Protein AF-A0A5D3ATE8-F1 (afdb_monomer)

pLDDT: mean 73.22, std 18.17, range [30.42, 93.62]

Foldseek 3Di:
DDDQPFAWEKFWEFADPPVPPDPPPPPDDDDDDDDDDPDDDDDPDDDDDADDAGHTQAIWTDGPVRVLLCALHAAHHDHPPDQDPPDPPTHGDHALQRVCVPVVHHYHYDQLSYFDLQFAAEQGGPPPQACQRQEDDPRDFDKQKRKHKDDDDLQQHRPHDNHNPSPCCVVVRCVVHPDVDRDMDIDMFIDDRCCGSHHPNPDLQVLQCPDVCHPCRQCVPPPDDNRSSRSSSSSSSNCVSSVHYHDRRGGSVVSNVVNVVVVVVVD

Secondary structure (DSSP, 8-state):
---TT-PEEEEEEEE--TT--------------S--------SSS--------PPEEEEEEE-HHHHHHTTTSPPPEE-TTS-----TT-PPBSSHHHHHHHH-S-EEE-TTSS---SSEEEEPPTT-S-HHHH-STTS-----EEEEEPPPBTTB--S---SS-HHHHHHHHHHS-SSSS----EEEEE--GGGSTTSTT--HHHHHHTSTTHHHHHHTT--S-THHHHHHHHHHHHHHHHT-EEEEEEEHHHHHHHHHHHHHTT-

Organism: NCBI:txid2591691

Solvent-accessible surface area (backbone atoms only — not comparable to full-atom values): 16294 Å² total; per-residue (Å²): 143,78,77,95,80,65,58,41,33,36,39,48,28,27,41,52,74,84,78,67,74,73,79,81,75,77,82,74,90,77,91,80,86,84,80,96,74,86,75,81,84,87,77,92,72,86,91,74,97,62,78,91,76,55,57,58,67,26,33,39,60,36,52,73,69,57,50,53,69,46,35,20,35,58,48,58,62,43,53,91,88,57,74,74,65,86,52,99,83,44,64,71,24,78,44,56,50,56,43,52,69,71,65,77,48,58,72,46,73,49,70,39,35,42,47,53,74,65,68,47,40,56,28,57,54,64,81,49,50,31,54,80,47,49,44,54,96,88,64,63,89,53,80,55,73,30,76,33,66,57,78,60,46,99,55,35,67,60,84,56,50,50,57,69,42,45,67,59,49,63,52,46,60,59,70,76,35,85,38,99,69,65,86,76,56,77,47,77,39,70,55,58,65,68,73,15,62,40,22,94,75,46,50,41,69,59,58,32,47,74,39,96,60,28,51,60,63,72,42,69,84,48,84,81,52,84,33,46,52,42,33,50,24,53,51,50,53,49,15,60,58,56,73,38,50,71,40,90,78,41,34,40,65,54,49,42,54,50,51,52,52,56,59,63,75,71,113

Mean predicted aligned error: 12.2 Å

Sequence (267 aa):
MRYRHNPTFLLPVFANDIEMTEPKAKYGRHTGTGSANITSTSSTSSPSSSLPQPALLGYQPLTLLSIISLTGLPPAQYQHDTPPPKGKGLGLYKTLKEARRKEGRPVVFFPEGTTGNGRAVLKFGKGVLGEGDVGGDDEGIVWVKFFRHSPPTPFSPSATCPLPTPLKHALLSTLFTPSLFPHRSLHIRTLHPAASPSSPSFLPGEILAAQPGGLEGQLGMDKEGGGGVWREAVGVVLAETGRVRRVRGMGWVEKKAFLEYWAGNRK

Radius of gyration: 20.77 Å; Cα contacts (8 Å, |Δi|>4): 392; chains: 1; bounding box: 66×52×51 Å

Structure (mmCIF, N/CA/C/O backbone):
data_AF-A0A5D3ATE8-F1
#
_entry.id   AF-A0A5D3ATE8-F1
#
loop_
_atom_site.group_PDB
_atom_site.id
_atom_site.type_symbol
_atom_site.label_atom_id
_atom_site.label_alt_id
_atom_site.label_comp_id
_atom_site.label_asym_id
_atom_site.label_entity_id
_atom_site.label_seq_id
_atom_site.pdbx_PDB_ins_code
_atom_site.Cartn_x
_atom_site.Cartn_y
_atom_site.Cartn_z
_atom_site.occupancy
_atom_site.B_iso_or_equiv
_atom_site.auth_seq_id
_atom_site.auth_comp_id
_atom_site.auth_asym_id
_atom_site.auth_atom_id
_atom_site.pdbx_PDB_model_num
ATOM 1 N N . MET A 1 1 ? -29.003 -13.956 2.137 1.00 36.34 1 MET A N 1
ATOM 2 C CA . MET A 1 1 ? -27.554 -14.084 2.422 1.00 36.34 1 MET A CA 1
ATOM 3 C C . MET A 1 1 ? -26.778 -13.697 1.166 1.00 36.34 1 MET A C 1
ATOM 5 O O . MET A 1 1 ? -26.788 -14.454 0.209 1.00 36.34 1 MET A O 1
ATOM 9 N N . ARG A 1 2 ? -26.230 -12.477 1.094 1.00 40.91 2 ARG A N 1
ATOM 10 C CA . ARG A 1 2 ? -25.754 -11.846 -0.155 1.00 40.91 2 ARG A CA 1
ATOM 11 C C . ARG A 1 2 ? -24.265 -11.489 0.002 1.00 40.91 2 ARG A C 1
ATOM 13 O O . ARG A 1 2 ? -23.919 -10.811 0.959 1.00 40.91 2 ARG A O 1
ATOM 20 N N . TYR A 1 3 ? -23.415 -12.029 -0.877 1.00 45.81 3 TYR A N 1
ATOM 21 C CA . TYR A 1 3 ? -21.968 -11.788 -1.067 1.00 45.81 3 TYR A CA 1
ATOM 22 C C . TYR A 1 3 ? -21.158 -11.266 0.140 1.00 45.81 3 TYR A C 1
ATOM 24 O O . TYR A 1 3 ? -20.747 -10.110 0.176 1.00 45.81 3 TYR A O 1
ATOM 32 N N . ARG A 1 4 ? -20.818 -12.158 1.080 1.00 54.66 4 ARG A N 1
ATOM 33 C CA . ARG A 1 4 ? -19.920 -11.885 2.227 1.00 54.66 4 ARG A CA 1
ATOM 34 C C . ARG A 1 4 ? -18.465 -11.519 1.849 1.00 54.66 4 ARG A C 1
ATOM 36 O O . ARG A 1 4 ? -17.688 -11.188 2.734 1.00 54.66 4 ARG A O 1
ATOM 43 N N . HIS A 1 5 ? -18.094 -11.572 0.565 1.00 67.75 5 HIS A N 1
ATOM 44 C CA . HIS A 1 5 ? -16.698 -11.516 0.099 1.00 67.75 5 HIS A CA 1
ATOM 45 C C . HIS A 1 5 ? -16.435 -10.475 -1.003 1.00 67.75 5 HIS A C 1
ATOM 47 O O . HIS A 1 5 ? -15.530 -10.667 -1.808 1.00 67.75 5 HIS A O 1
ATOM 53 N N . ASN A 1 6 ? -17.218 -9.396 -1.084 1.00 82.50 6 ASN A N 1
ATOM 54 C CA . ASN A 1 6 ? -16.934 -8.297 -2.014 1.00 82.50 6 ASN A CA 1
ATOM 55 C C . ASN A 1 6 ? -16.229 -7.148 -1.269 1.00 82.50 6 ASN A C 1
ATOM 57 O O . ASN A 1 6 ? -16.929 -6.336 -0.659 1.00 82.50 6 ASN A O 1
ATOM 61 N N . PRO A 1 7 ? -14.882 -7.096 -1.247 1.00 89.38 7 PRO A N 1
ATOM 62 C CA . PRO A 1 7 ? -14.170 -6.026 -0.569 1.00 89.38 7 PRO A CA 1
ATOM 63 C C . PRO A 1 7 ? -14.252 -4.710 -1.348 1.00 89.38 7 PRO A C 1
ATOM 65 O O . PRO A 1 7 ? -14.276 -4.701 -2.580 1.00 89.38 7 PRO A O 1
ATOM 68 N N . THR A 1 8 ? -14.210 -3.598 -0.621 1.00 90.50 8 THR A N 1
ATOM 69 C CA . THR A 1 8 ? -13.906 -2.284 -1.204 1.00 90.50 8 THR A CA 1
ATOM 70 C C . THR A 1 8 ? -12.413 -2.041 -1.112 1.00 90.50 8 THR A C 1
ATOM 72 O O . THR A 1 8 ? -11.825 -2.182 -0.040 1.00 90.50 8 THR A O 1
ATOM 75 N N . PHE A 1 9 ? -11.797 -1.649 -2.222 1.00 91.88 9 PHE A N 1
ATOM 76 C CA . PHE A 1 9 ? -10.389 -1.281 -2.240 1.00 91.88 9 PHE A CA 1
ATOM 77 C C . PHE A 1 9 ? -10.245 0.218 -2.005 1.00 91.88 9 PHE A C 1
ATOM 79 O O . PHE A 1 9 ? -10.984 1.001 -2.591 1.00 91.88 9 PHE A O 1
ATOM 86 N N . LEU A 1 10 ? -9.295 0.621 -1.170 1.00 91.69 10 LEU A N 1
ATOM 87 C CA . LEU A 1 10 ? -8.969 2.018 -0.920 1.00 91.69 10 LEU A CA 1
ATOM 88 C C . LEU A 1 10 ? -7.575 2.327 -1.445 1.00 91.69 10 LEU A C 1
ATOM 90 O O . LEU A 1 10 ? -6.615 1.61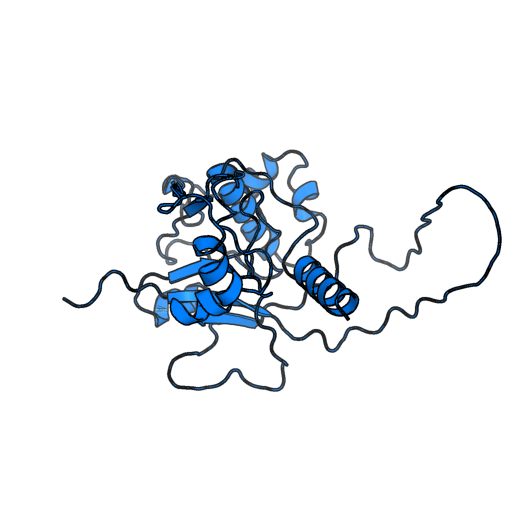8 -1.127 1.00 91.69 10 LEU A O 1
ATOM 94 N N . LEU A 1 11 ? -7.470 3.424 -2.189 1.00 90.88 11 LEU A N 1
ATOM 95 C CA . LEU A 1 11 ? -6.194 4.037 -2.538 1.00 90.88 11 LEU A CA 1
ATOM 96 C C . LEU A 1 11 ? -6.097 5.443 -1.934 1.00 90.88 11 LEU A C 1
ATOM 98 O O . LEU A 1 11 ? -7.108 6.152 -1.888 1.00 90.88 11 LEU A O 1
ATOM 102 N N . PRO A 1 12 ? -4.906 5.844 -1.458 1.00 91.12 12 PRO A N 1
ATOM 103 C CA . PRO A 1 12 ? -4.672 7.205 -1.008 1.00 91.12 12 PRO A CA 1
ATOM 104 C C . PRO A 1 12 ? -4.707 8.164 -2.199 1.00 91.12 12 PRO A C 1
ATOM 106 O O . PRO A 1 12 ? -4.285 7.826 -3.307 1.00 91.12 12 PRO A O 1
ATOM 109 N N . VAL A 1 13 ? -5.208 9.364 -1.944 1.00 88.62 13 VAL A N 1
ATOM 110 C CA . VAL A 1 13 ? -5.364 10.429 -2.927 1.00 88.62 13 VAL A CA 1
ATOM 111 C C . VAL A 1 13 ? -4.661 11.673 -2.419 1.00 88.62 13 VAL A C 1
ATOM 113 O O . VAL A 1 13 ? -4.901 12.100 -1.289 1.00 88.62 13 VAL A O 1
ATOM 116 N N . PHE A 1 14 ? -3.824 12.268 -3.259 1.00 87.88 14 PHE A N 1
ATOM 117 C CA . PHE A 1 14 ? -2.989 13.406 -2.883 1.00 87.88 14 PHE A CA 1
ATOM 118 C C . PHE A 1 14 ? -3.411 14.686 -3.610 1.00 87.88 14 PHE A C 1
ATOM 120 O O . PHE A 1 14 ? -4.124 14.645 -4.614 1.00 87.88 14 PHE A O 1
ATOM 127 N N . ALA A 1 15 ? -2.983 15.833 -3.094 1.00 84.50 15 ALA A N 1
ATOM 128 C CA . ALA A 1 15 ? -3.120 17.103 -3.793 1.00 84.50 15 ALA A CA 1
ATOM 129 C C . ALA A 1 15 ? -2.236 17.141 -5.058 1.00 84.50 15 ALA A C 1
ATOM 131 O O . ALA A 1 15 ? -1.218 16.450 -5.146 1.00 84.50 15 ALA A O 1
ATOM 132 N N . ASN A 1 16 ? -2.640 17.935 -6.051 1.00 78.88 16 ASN A N 1
ATOM 133 C CA . ASN A 1 16 ? -1.803 18.265 -7.203 1.00 78.88 16 ASN A CA 1
ATOM 134 C C . ASN A 1 16 ? -0.745 19.310 -6.815 1.00 78.88 16 ASN A C 1
ATOM 136 O O . ASN A 1 16 ? -1.086 20.376 -6.308 1.00 78.88 16 ASN A O 1
ATOM 140 N N . ASP A 1 17 ? 0.521 19.025 -7.124 1.00 64.56 17 ASP A N 1
ATOM 141 C CA . ASP A 1 17 ? 1.671 19.915 -6.913 1.00 64.56 17 ASP A CA 1
ATOM 142 C C . ASP A 1 17 ? 1.727 21.040 -7.968 1.00 64.56 17 ASP A C 1
ATOM 144 O O . ASP A 1 17 ? 2.668 21.120 -8.755 1.00 64.56 17 ASP A O 1
ATOM 148 N N . ILE A 1 18 ? 0.718 21.917 -8.033 1.00 54.34 18 ILE A N 1
ATOM 149 C CA . ILE A 1 18 ? 0.802 23.118 -8.895 1.00 54.34 18 ILE A CA 1
ATOM 150 C C . ILE A 1 18 ? 1.748 24.177 -8.288 1.00 54.34 18 ILE A C 1
ATOM 152 O O . ILE A 1 18 ? 2.184 25.087 -8.983 1.00 54.34 18 ILE A O 1
ATOM 156 N N . GLU A 1 19 ? 2.193 24.007 -7.042 1.00 45.75 19 GLU A N 1
ATOM 157 C CA . GLU A 1 19 ? 3.206 24.867 -6.412 1.00 45.75 19 GLU A CA 1
ATOM 158 C C . GLU A 1 19 ? 4.619 24.259 -6.424 1.00 45.75 19 GLU A C 1
ATOM 160 O O . GLU A 1 19 ? 5.398 24.414 -5.482 1.00 45.75 19 GLU A O 1
ATOM 165 N N . MET A 1 20 ? 5.013 23.599 -7.517 1.00 46.12 20 MET A N 1
ATOM 166 C CA . MET A 1 20 ? 6.440 23.476 -7.821 1.00 46.12 20 MET A CA 1
ATOM 167 C C . MET A 1 20 ? 6.955 24.845 -8.278 1.00 46.12 20 MET A C 1
ATOM 169 O O . MET A 1 20 ? 7.039 25.130 -9.469 1.00 46.12 20 MET A O 1
ATOM 173 N N . THR A 1 21 ? 7.306 25.710 -7.324 1.00 36.94 21 THR A N 1
ATOM 174 C CA . THR A 1 21 ? 8.201 26.834 -7.622 1.00 36.94 21 THR A CA 1
ATOM 175 C C . THR A 1 21 ? 9.469 26.221 -8.203 1.00 36.94 21 THR A C 1
ATOM 177 O O . THR A 1 21 ? 10.173 25.492 -7.503 1.00 36.94 21 THR A O 1
ATOM 180 N N . GLU A 1 22 ? 9.717 26.438 -9.494 1.00 36.38 22 GLU A N 1
ATOM 181 C CA . GLU A 1 22 ? 10.905 25.931 -10.171 1.00 36.38 22 GLU A CA 1
ATOM 182 C C . GLU A 1 22 ? 12.147 26.226 -9.315 1.00 36.38 22 GLU A C 1
ATOM 184 O O . GLU A 1 22 ? 12.402 27.398 -8.999 1.00 36.38 22 GLU A O 1
ATOM 189 N N . PRO A 1 23 ? 12.972 25.230 -8.945 1.00 39.91 23 PRO A N 1
ATOM 190 C CA . PRO A 1 23 ? 14.314 25.554 -8.518 1.00 39.91 23 PRO A CA 1
ATOM 191 C C . PRO A 1 23 ? 15.002 26.127 -9.754 1.00 39.91 23 PRO A C 1
ATOM 193 O O . PRO A 1 23 ? 15.343 25.404 -10.689 1.00 39.91 23 PRO A O 1
ATOM 196 N N . LYS A 1 24 ? 15.164 27.452 -9.772 1.00 39.56 24 LYS A N 1
ATOM 197 C CA . LYS A 1 24 ? 15.940 28.193 -10.766 1.00 39.56 24 LYS A CA 1
ATOM 198 C C . LYS A 1 24 ? 17.383 27.691 -10.686 1.00 39.56 24 LYS A C 1
ATOM 200 O O . LYS A 1 24 ? 18.220 28.263 -9.988 1.00 39.56 24 LYS A O 1
ATOM 205 N N . ALA A 1 25 ? 17.673 26.580 -11.355 1.00 40.88 25 ALA A N 1
ATOM 206 C CA . ALA A 1 25 ? 19.013 26.045 -11.471 1.00 40.88 25 ALA A CA 1
ATOM 207 C C . ALA A 1 25 ? 19.818 27.052 -12.297 1.00 40.88 25 ALA A C 1
ATOM 209 O O . ALA A 1 25 ? 19.753 27.083 -13.525 1.00 40.88 25 ALA A O 1
ATOM 210 N N . LYS A 1 26 ? 20.554 27.936 -11.615 1.00 41.72 26 LYS A N 1
ATOM 211 C CA . LYS A 1 26 ? 21.606 28.728 -12.249 1.00 41.72 26 LYS A CA 1
ATOM 212 C C . LYS A 1 26 ? 22.694 27.750 -12.682 1.00 41.72 26 LYS A C 1
ATOM 214 O O . LYS A 1 26 ? 23.604 27.447 -11.917 1.00 41.72 26 LYS A O 1
ATOM 219 N N . TYR A 1 27 ? 22.600 27.260 -13.913 1.00 38.03 27 TYR A N 1
ATOM 220 C CA . TYR A 1 27 ? 23.715 26.608 -14.583 1.00 38.03 27 TYR A CA 1
ATOM 221 C C . TYR A 1 27 ? 24.784 27.670 -14.867 1.00 38.03 27 TYR A C 1
ATOM 223 O O . TYR A 1 27 ? 24.778 28.342 -15.896 1.00 38.03 27 TYR A O 1
ATOM 231 N N . GLY A 1 28 ? 25.676 27.868 -13.898 1.00 35.72 28 GLY A N 1
ATOM 232 C CA . GLY A 1 28 ? 26.913 28.609 -14.084 1.00 35.72 28 GLY A CA 1
ATOM 233 C C . GLY A 1 28 ? 27.866 27.786 -14.944 1.00 35.72 28 GLY A C 1
ATOM 234 O O . GLY A 1 28 ? 28.243 26.672 -14.591 1.00 35.72 28 GLY A O 1
ATOM 235 N N . ARG A 1 29 ? 28.237 28.337 -16.096 1.00 45.44 29 ARG A N 1
ATOM 236 C CA . ARG A 1 29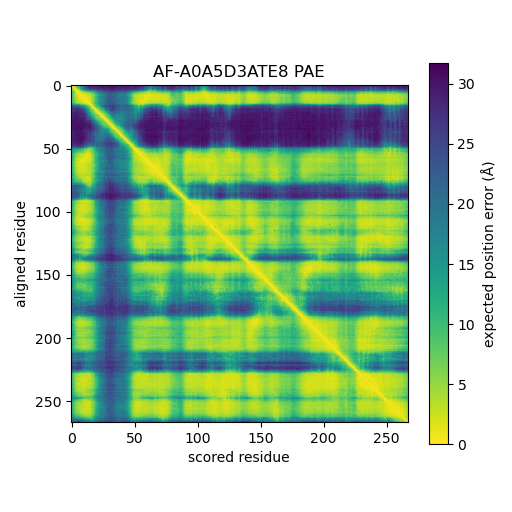 ? 29.243 27.796 -17.008 1.00 45.44 29 ARG A CA 1
ATOM 237 C C . ARG A 1 29 ? 30.619 28.039 -16.378 1.00 45.44 29 ARG A C 1
ATOM 239 O O . ARG A 1 29 ? 31.046 29.187 -16.322 1.00 45.44 29 ARG A O 1
ATOM 246 N N . HIS A 1 30 ? 31.324 27.003 -15.926 1.00 36.84 30 HIS A N 1
ATOM 247 C CA . HIS A 1 30 ? 32.776 27.109 -15.784 1.00 36.84 30 HIS A CA 1
ATOM 248 C C . HIS A 1 30 ? 33.480 25.773 -16.011 1.00 36.84 30 HIS A C 1
ATOM 250 O O . HIS A 1 30 ? 33.148 24.741 -15.437 1.00 36.84 30 HIS A O 1
ATOM 256 N N . THR A 1 31 ? 34.454 25.841 -16.906 1.00 49.53 31 THR A N 1
ATOM 257 C CA . THR A 1 31 ? 35.415 24.819 -17.304 1.00 49.53 31 THR A CA 1
ATOM 258 C C . THR A 1 31 ? 36.370 24.489 -16.155 1.00 49.53 31 THR A C 1
ATOM 260 O O . THR A 1 31 ? 36.891 25.410 -15.525 1.00 49.53 31 THR A O 1
ATOM 263 N N . GLY A 1 32 ? 36.646 23.205 -15.915 1.00 38.34 32 GLY A N 1
ATOM 264 C CA . GLY A 1 32 ? 37.690 22.764 -14.985 1.00 38.34 32 GLY A CA 1
ATOM 265 C C . GLY A 1 32 ? 37.595 21.273 -14.663 1.00 38.34 32 GLY A C 1
ATOM 266 O O . GLY A 1 32 ? 36.574 20.793 -14.191 1.00 38.34 32 GLY A O 1
ATOM 267 N N . THR A 1 33 ? 38.649 20.536 -14.979 1.00 46.78 33 THR A N 1
ATOM 268 C CA . THR A 1 33 ? 38.796 19.079 -14.881 1.00 46.78 33 THR A CA 1
ATOM 269 C C . THR A 1 33 ? 38.794 18.536 -13.448 1.00 46.78 33 THR A C 1
ATOM 271 O O . THR A 1 33 ? 39.486 19.077 -12.594 1.00 46.78 33 THR A O 1
ATOM 274 N N . GLY A 1 34 ? 38.168 17.367 -13.259 1.00 43.03 34 GLY A N 1
ATOM 275 C CA . GLY A 1 34 ? 38.593 16.361 -12.278 1.00 43.03 34 GLY A CA 1
ATOM 276 C C . GLY A 1 34 ? 37.972 16.446 -10.879 1.00 43.03 34 GLY A C 1
ATOM 277 O O . GLY A 1 34 ? 38.256 17.358 -10.113 1.00 43.03 34 GLY A O 1
ATOM 278 N N . SER A 1 35 ? 37.271 15.366 -10.508 1.00 41.31 35 SER A N 1
ATOM 279 C CA . SER A 1 35 ? 36.733 15.018 -9.173 1.00 41.31 35 SER A CA 1
ATOM 280 C C . SER A 1 35 ? 35.362 15.616 -8.844 1.00 41.31 35 SER A C 1
ATOM 282 O O . SER A 1 35 ? 35.208 16.810 -8.613 1.00 41.31 35 SER A O 1
ATOM 284 N N . ALA A 1 36 ? 34.350 14.745 -8.805 1.00 40.91 36 ALA A N 1
ATOM 285 C CA . ALA A 1 36 ? 32.974 15.066 -8.450 1.00 40.91 36 ALA A CA 1
ATOM 286 C C . ALA A 1 36 ? 32.884 15.627 -7.020 1.00 40.91 36 ALA A C 1
ATOM 288 O O . ALA A 1 36 ? 32.839 14.880 -6.046 1.00 40.91 36 ALA A O 1
ATOM 289 N N . ASN A 1 37 ? 32.846 16.953 -6.911 1.00 30.61 37 ASN A N 1
ATOM 290 C CA . ASN A 1 37 ? 32.574 17.671 -5.677 1.00 30.61 37 ASN A CA 1
ATOM 291 C C . ASN A 1 37 ? 31.099 18.105 -5.689 1.00 30.61 37 ASN A C 1
ATOM 293 O O . ASN A 1 37 ? 30.743 19.131 -6.265 1.00 30.61 37 ASN A O 1
ATOM 297 N N . ILE A 1 38 ? 30.218 17.288 -5.104 1.00 41.09 38 ILE A N 1
ATOM 298 C CA . ILE A 1 38 ? 28.826 17.674 -4.838 1.00 41.09 38 ILE A CA 1
ATOM 299 C C . ILE A 1 38 ? 28.840 18.468 -3.528 1.00 41.09 38 ILE A C 1
ATOM 301 O O . ILE A 1 38 ? 28.542 17.935 -2.462 1.00 41.09 38 ILE A O 1
ATOM 305 N N . THR A 1 39 ? 29.254 19.735 -3.581 1.00 34.34 39 THR A N 1
ATOM 306 C CA . THR A 1 39 ? 29.145 20.628 -2.423 1.00 34.34 39 THR A CA 1
ATOM 307 C C . THR A 1 39 ? 27.756 21.261 -2.403 1.00 34.34 39 THR A C 1
ATOM 309 O O . THR A 1 39 ? 27.431 22.151 -3.185 1.00 34.34 39 THR A O 1
ATOM 312 N N . SER A 1 40 ? 26.929 20.725 -1.507 1.00 40.28 40 SER A N 1
ATOM 313 C CA . SER A 1 40 ? 25.970 21.428 -0.648 1.00 40.28 40 SER A CA 1
ATOM 314 C C . SER A 1 40 ? 25.837 22.943 -0.858 1.00 40.28 40 SER A C 1
ATOM 316 O O . SER A 1 40 ? 26.713 23.710 -0.458 1.00 40.28 40 SER A O 1
ATOM 318 N N . THR A 1 41 ? 24.677 23.377 -1.353 1.00 30.59 41 THR A N 1
ATOM 319 C CA . THR A 1 41 ? 24.161 24.728 -1.100 1.00 30.59 41 THR A CA 1
ATOM 320 C C . THR A 1 41 ? 23.093 24.646 -0.018 1.00 30.59 41 THR A C 1
ATOM 322 O O . THR A 1 41 ? 21.979 24.168 -0.208 1.00 30.59 41 THR A O 1
ATOM 325 N N . SER A 1 42 ? 23.509 25.066 1.169 1.00 32.72 42 SER A N 1
ATOM 326 C CA . SER A 1 42 ? 22.705 25.272 2.358 1.00 32.72 42 SER A CA 1
ATOM 327 C C . SER A 1 42 ? 21.879 26.553 2.231 1.00 32.72 42 SER A C 1
ATOM 329 O O . SER A 1 42 ? 22.410 27.655 2.361 1.00 32.72 42 SER A O 1
ATOM 331 N N . SER A 1 43 ? 20.571 26.393 2.074 1.00 30.42 43 SER A N 1
ATOM 332 C CA . SER A 1 43 ? 19.577 27.301 2.648 1.00 30.42 43 SER A CA 1
ATOM 333 C C . SER A 1 43 ? 18.559 26.450 3.410 1.00 30.42 43 SER A C 1
ATOM 335 O O . SER A 1 43 ? 17.646 25.881 2.826 1.00 30.42 43 SER A O 1
ATOM 337 N N . THR A 1 44 ? 18.804 26.300 4.711 1.00 33.38 44 THR A N 1
ATOM 338 C CA . THR A 1 44 ? 17.813 25.968 5.748 1.00 33.38 44 THR A CA 1
ATOM 339 C C . THR A 1 44 ? 16.888 24.761 5.505 1.00 33.38 44 THR A C 1
ATOM 341 O O . THR A 1 44 ? 15.685 24.861 5.689 1.00 33.38 44 THR A O 1
ATOM 344 N N . SER A 1 45 ? 17.442 23.595 5.166 1.00 33.75 45 SER A N 1
ATOM 345 C CA . SER A 1 45 ? 16.852 22.275 5.467 1.00 33.75 45 SER A CA 1
ATOM 346 C C . SER A 1 45 ? 17.869 21.185 5.121 1.00 33.75 45 SER A C 1
ATOM 348 O O . SER A 1 45 ? 18.275 21.045 3.968 1.00 33.75 45 SER A O 1
ATOM 350 N N . SER A 1 46 ? 18.333 20.463 6.134 1.00 32.12 46 SER A N 1
ATOM 351 C CA . SER A 1 46 ? 19.381 19.436 6.083 1.00 32.12 46 SER A CA 1
ATOM 352 C C . SER A 1 46 ? 18.993 18.202 5.223 1.00 32.12 46 SER A C 1
ATOM 354 O O . SER A 1 46 ? 17.836 18.055 4.835 1.00 32.12 46 SER A O 1
ATOM 356 N N . PRO A 1 47 ? 19.945 17.303 4.897 1.00 40.31 47 PRO A N 1
ATOM 357 C CA . PRO A 1 47 ? 20.068 16.669 3.585 1.00 40.31 47 PRO A CA 1
ATOM 358 C C . PRO A 1 47 ? 19.432 15.274 3.484 1.00 40.31 47 PRO A C 1
ATOM 360 O O . PRO A 1 47 ? 19.777 14.376 4.244 1.00 40.31 47 PRO A O 1
ATOM 363 N N . SER A 1 48 ? 18.589 15.043 2.474 1.00 37.00 48 SER A N 1
ATOM 364 C CA . SER A 1 48 ? 18.587 13.811 1.664 1.00 37.00 48 SER A CA 1
ATOM 365 C C . SER A 1 48 ? 17.616 13.960 0.482 1.00 37.00 48 SER A C 1
ATOM 367 O O . SER A 1 48 ? 16.580 14.610 0.575 1.00 37.00 48 SER A O 1
ATOM 369 N N . SER A 1 49 ? 18.000 13.396 -0.655 1.00 43.91 49 SER A N 1
ATOM 370 C CA . SER A 1 49 ? 17.456 13.551 -2.006 1.00 43.91 49 SER A CA 1
ATOM 371 C C . SER A 1 49 ? 16.061 12.933 -2.238 1.00 43.91 49 SER A C 1
ATOM 373 O O . SER A 1 49 ? 15.915 12.084 -3.117 1.00 43.91 49 SER A O 1
ATOM 375 N N . SER A 1 50 ? 15.041 13.302 -1.461 1.00 57.59 50 SER A N 1
ATOM 376 C CA . SER A 1 50 ? 13.648 12.901 -1.729 1.00 57.59 50 SER A CA 1
ATOM 377 C C . SER A 1 50 ? 12.849 14.066 -2.300 1.00 57.59 50 SER A C 1
ATOM 379 O O . SER A 1 50 ? 12.924 15.176 -1.772 1.00 57.59 50 SER A O 1
ATOM 381 N N . LEU A 1 51 ? 12.074 13.816 -3.354 1.00 67.88 51 LEU A N 1
ATOM 382 C CA . LEU A 1 51 ? 11.203 14.824 -3.961 1.00 67.88 51 LEU A CA 1
ATOM 383 C C . LEU A 1 51 ? 10.137 15.304 -2.949 1.00 67.88 51 LEU A C 1
ATOM 385 O O . LEU A 1 51 ? 9.722 14.518 -2.088 1.00 67.88 51 LEU A O 1
ATOM 389 N N . PRO A 1 52 ? 9.683 16.573 -3.027 1.00 74.25 52 PRO A N 1
ATOM 390 C CA . PRO A 1 52 ? 8.588 17.055 -2.187 1.00 74.25 52 PRO A CA 1
ATOM 391 C C . PRO A 1 52 ? 7.346 16.181 -2.407 1.00 74.25 52 PRO A C 1
ATOM 393 O O . PRO A 1 52 ? 7.029 15.827 -3.542 1.00 74.25 52 PRO A O 1
ATOM 396 N N . GLN A 1 53 ? 6.677 15.782 -1.319 1.00 75.25 53 GLN A N 1
ATOM 397 C CA . GLN A 1 53 ? 5.457 14.974 -1.399 1.00 75.25 53 GLN A CA 1
ATOM 398 C C . GLN A 1 53 ? 4.222 15.842 -1.122 1.00 75.25 53 GLN A C 1
ATOM 400 O O . GLN A 1 53 ? 4.210 16.513 -0.085 1.00 75.25 53 GLN A O 1
ATOM 405 N N . PRO A 1 54 ? 3.176 15.777 -1.964 1.00 82.75 54 PRO A N 1
ATOM 406 C CA . PRO A 1 54 ? 1.927 16.494 -1.732 1.00 82.75 54 PRO A CA 1
ATOM 407 C C . PRO A 1 54 ? 1.182 15.985 -0.498 1.00 82.75 54 PRO A C 1
ATOM 409 O O . PRO A 1 54 ? 1.321 14.830 -0.082 1.00 82.75 54 PRO A O 1
ATOM 412 N N . ALA A 1 55 ? 0.325 16.845 0.054 1.00 84.06 55 ALA A N 1
ATOM 413 C CA . ALA A 1 55 ? -0.544 16.499 1.171 1.00 84.06 55 ALA A CA 1
ATOM 414 C C . ALA A 1 55 ? -1.595 15.441 0.781 1.00 84.06 55 ALA A C 1
ATOM 416 O O . ALA A 1 55 ? -2.130 15.444 -0.333 1.00 84.06 55 ALA A O 1
ATOM 417 N N . LEU A 1 56 ? -1.913 14.545 1.720 1.00 86.50 56 LEU A N 1
ATOM 418 C CA . LEU A 1 56 ? -2.990 13.565 1.578 1.00 86.50 56 LEU A CA 1
ATOM 419 C C . LEU A 1 56 ? -4.353 14.267 1.694 1.00 86.50 56 LEU A C 1
ATOM 421 O O . LEU A 1 56 ? -4.635 14.911 2.701 1.00 86.50 56 LEU A O 1
ATOM 425 N N . LEU A 1 57 ? -5.213 14.098 0.689 1.00 86.88 57 LEU A N 1
ATOM 426 C CA . LEU A 1 57 ? -6.592 14.601 0.702 1.00 86.88 57 LEU A CA 1
ATOM 427 C C . LEU A 1 57 ? -7.566 13.597 1.332 1.00 86.88 57 LEU A C 1
ATOM 429 O O . LEU A 1 57 ? -8.564 13.991 1.936 1.00 86.88 57 LEU A O 1
ATOM 433 N N . GLY A 1 58 ? -7.301 12.300 1.163 1.00 87.88 58 GLY A N 1
ATOM 434 C CA . GLY A 1 58 ? -8.130 11.232 1.710 1.00 87.88 58 GLY A CA 1
ATOM 435 C C . GLY A 1 58 ? -7.987 9.912 0.957 1.00 87.88 58 GLY A C 1
ATOM 436 O O . GLY A 1 58 ? -6.982 9.657 0.292 1.00 87.88 58 GLY A O 1
ATOM 437 N N . TYR A 1 59 ? -9.018 9.076 1.050 1.00 89.56 59 TYR A N 1
ATOM 438 C CA . TYR A 1 59 ? -9.049 7.719 0.514 1.00 89.56 59 TYR A CA 1
ATOM 439 C C . TYR A 1 59 ? -10.197 7.534 -0.471 1.00 89.56 59 TYR A C 1
ATOM 441 O O . TYR A 1 59 ? -11.358 7.791 -0.145 1.00 89.56 59 TYR A O 1
ATOM 449 N N . GLN A 1 60 ? -9.877 7.056 -1.670 1.00 89.88 60 GLN A N 1
ATOM 450 C CA . GLN A 1 60 ? -10.860 6.795 -2.715 1.00 89.88 60 GLN A CA 1
ATOM 451 C C . GLN A 1 60 ? -11.280 5.318 -2.707 1.00 89.88 60 GLN A C 1
ATOM 453 O O . GLN A 1 60 ? -10.408 4.453 -2.847 1.00 89.88 60 GLN A O 1
ATOM 458 N N . PRO A 1 61 ? -12.588 5.013 -2.594 1.00 89.94 61 PRO A N 1
ATOM 459 C CA . PRO A 1 61 ? -13.102 3.665 -2.786 1.00 89.94 61 PRO A CA 1
ATOM 460 C C . PRO A 1 61 ? -13.090 3.266 -4.255 1.00 89.94 61 PRO A C 1
ATOM 462 O O . PRO A 1 61 ? -13.477 4.027 -5.137 1.00 89.94 61 PRO A O 1
ATOM 465 N N . LEU A 1 62 ? -12.648 2.043 -4.516 1.00 88.50 62 LEU A N 1
ATOM 466 C CA . LEU A 1 62 ? -12.495 1.473 -5.842 1.00 88.50 62 LEU A CA 1
ATOM 467 C C . LEU A 1 62 ? -13.038 0.048 -5.876 1.00 88.50 62 LEU A C 1
ATOM 469 O O . LEU A 1 62 ? -12.958 -0.715 -4.909 1.00 88.50 62 LEU A O 1
ATOM 473 N N . THR A 1 63 ? -13.565 -0.317 -7.041 1.00 88.25 63 THR A N 1
ATOM 474 C CA . THR A 1 63 ? -13.945 -1.697 -7.349 1.00 88.25 63 THR A CA 1
ATOM 475 C C . THR A 1 63 ? -12.730 -2.498 -7.819 1.00 88.25 63 THR A C 1
ATOM 477 O O . THR A 1 63 ? -11.713 -1.925 -8.218 1.00 88.25 63 THR A O 1
ATOM 480 N N . LEU A 1 64 ? -12.844 -3.830 -7.831 1.00 86.88 64 LEU A N 1
ATOM 481 C CA . LEU A 1 64 ? -11.781 -4.724 -8.304 1.00 86.88 64 LEU A CA 1
ATOM 482 C C . LEU A 1 64 ? -11.311 -4.391 -9.732 1.00 86.88 64 LEU A C 1
ATOM 484 O O . LEU A 1 64 ? -10.115 -4.330 -10.000 1.00 86.88 64 LEU A O 1
ATOM 488 N N . LEU A 1 65 ? -12.242 -4.156 -10.658 1.00 86.00 65 LEU A N 1
ATOM 489 C CA . LEU A 1 65 ? -11.890 -3.847 -12.046 1.00 86.00 65 LEU A CA 1
ATOM 490 C C . LEU A 1 65 ? -11.201 -2.483 -12.155 1.00 86.00 65 LEU A C 1
ATOM 492 O O . LEU A 1 65 ? -10.203 -2.349 -12.864 1.00 86.00 65 LEU A O 1
ATOM 496 N N . SER A 1 66 ? -11.685 -1.494 -11.397 1.00 85.81 66 SER A N 1
ATOM 497 C CA . SER A 1 66 ? -11.072 -0.166 -11.341 1.00 85.81 66 SER A CA 1
ATOM 498 C C . SER A 1 66 ? -9.629 -0.249 -10.848 1.00 85.81 66 SER A C 1
ATOM 500 O O . SER A 1 66 ? -8.736 0.298 -11.491 1.00 85.81 66 SER A O 1
ATOM 502 N N . ILE A 1 67 ? -9.361 -0.983 -9.763 1.00 86.06 67 ILE A N 1
ATOM 503 C CA . ILE A 1 67 ? -7.997 -1.072 -9.233 1.00 86.06 67 ILE A CA 1
ATOM 504 C C . ILE A 1 67 ? -7.051 -1.859 -10.150 1.00 86.06 67 ILE A C 1
ATOM 506 O O . ILE A 1 67 ? -5.889 -1.484 -10.274 1.00 86.06 67 ILE A O 1
ATOM 510 N N . ILE A 1 68 ? -7.536 -2.885 -10.863 1.00 85.81 68 ILE A N 1
ATOM 511 C CA . ILE A 1 68 ? -6.730 -3.599 -11.870 1.00 85.81 68 ILE A CA 1
ATOM 512 C C . ILE A 1 68 ? -6.281 -2.638 -12.979 1.00 85.81 68 ILE A C 1
ATOM 514 O O . ILE A 1 68 ? -5.116 -2.663 -13.382 1.00 85.81 68 ILE A O 1
ATOM 518 N N . SER A 1 69 ? -7.168 -1.749 -13.435 1.00 84.62 69 SER A N 1
ATOM 519 C CA . SER A 1 69 ? -6.828 -0.748 -14.457 1.00 84.62 69 SER A CA 1
ATOM 520 C C . SER A 1 69 ? -5.820 0.306 -13.976 1.00 84.62 69 SER A C 1
ATOM 522 O O . SER A 1 69 ? -5.090 0.865 -14.789 1.00 84.62 69 SER A O 1
ATOM 524 N N . LEU A 1 70 ? -5.726 0.522 -12.659 1.00 84.25 70 LEU A N 1
ATOM 525 C CA . LEU A 1 70 ? -4.779 1.447 -12.029 1.00 84.25 70 LEU A CA 1
ATOM 526 C C . LEU A 1 70 ? -3.415 0.808 -11.722 1.00 84.25 70 LEU A C 1
ATOM 528 O O . LEU A 1 70 ? -2.518 1.471 -11.200 1.00 84.25 70 LEU A O 1
ATOM 532 N N . THR A 1 71 ? -3.218 -0.476 -12.035 1.00 84.94 71 THR A N 1
ATOM 533 C CA . THR A 1 71 ? -1.935 -1.140 -11.771 1.00 84.94 71 THR A CA 1
ATOM 534 C C . THR A 1 71 ? -0.797 -0.498 -12.568 1.00 84.94 71 THR A C 1
ATOM 536 O O . THR A 1 71 ? -0.914 -0.186 -13.752 1.00 84.94 71 THR A O 1
ATOM 539 N N . GLY A 1 72 ? 0.330 -0.266 -11.896 1.00 80.81 72 GLY A N 1
ATOM 540 C CA . GLY A 1 72 ? 1.494 0.408 -12.469 1.00 80.81 72 GLY A CA 1
ATOM 541 C C . GLY A 1 72 ? 1.446 1.935 -12.389 1.00 80.81 72 GLY A C 1
ATOM 542 O O . GLY A 1 72 ? 2.511 2.548 -12.447 1.00 80.81 72 GLY A O 1
ATOM 543 N N . LEU A 1 73 ? 0.269 2.542 -12.201 1.00 85.94 73 LEU A N 1
ATOM 544 C CA . LEU A 1 73 ? 0.106 3.995 -12.123 1.00 85.94 73 LEU A CA 1
ATOM 545 C C . LEU A 1 73 ? 0.422 4.541 -10.716 1.00 85.94 73 LEU A C 1
ATOM 547 O O . LEU A 1 73 ? 0.320 3.807 -9.723 1.00 85.94 73 LEU A O 1
ATOM 551 N N . PRO A 1 74 ? 0.858 5.809 -10.611 1.00 85.69 74 PRO A N 1
ATOM 552 C CA . PRO A 1 74 ? 0.925 6.510 -9.332 1.00 85.69 74 PRO A CA 1
ATOM 553 C C . PRO A 1 74 ? -0.491 6.754 -8.764 1.00 85.69 74 PRO A C 1
ATOM 555 O O . PRO A 1 74 ? -1.472 6.660 -9.510 1.00 85.69 74 PRO A O 1
ATOM 558 N N . PRO A 1 75 ? -0.617 7.055 -7.458 1.00 84.12 75 PRO A N 1
ATOM 559 C CA . PRO A 1 75 ? -1.899 7.398 -6.847 1.00 84.12 75 PRO A CA 1
ATOM 560 C C . PRO A 1 75 ? -2.534 8.618 -7.524 1.00 84.12 75 PRO A C 1
ATOM 562 O O . PRO A 1 75 ? -1.839 9.476 -8.072 1.00 84.12 75 PRO A O 1
ATOM 565 N N . ALA A 1 76 ? -3.866 8.689 -7.478 1.00 82.31 76 ALA A N 1
ATOM 566 C CA . ALA A 1 76 ? -4.608 9.800 -8.058 1.00 82.31 76 ALA A CA 1
ATOM 567 C C . ALA A 1 76 ? -4.251 11.116 -7.356 1.00 82.31 76 ALA A C 1
ATOM 569 O O . ALA A 1 76 ? -4.139 11.170 -6.127 1.00 82.31 76 ALA A O 1
ATOM 570 N N . GLN A 1 77 ? -4.115 12.174 -8.152 1.00 78.69 77 GLN A N 1
ATOM 571 C CA . GLN A 1 77 ? -3.896 13.525 -7.662 1.00 78.69 77 GLN A CA 1
ATOM 572 C C . GLN A 1 77 ? -5.055 14.420 -8.110 1.00 78.69 77 GLN A C 1
ATOM 574 O O . GLN A 1 77 ? -5.434 14.393 -9.283 1.00 78.69 77 GLN A O 1
ATOM 579 N N . TYR A 1 78 ? -5.640 15.182 -7.183 1.00 70.88 78 TYR A N 1
ATOM 580 C CA . TYR A 1 78 ? -6.709 16.138 -7.493 1.00 70.88 78 TYR A CA 1
ATOM 581 C C . TYR A 1 78 ? -6.273 17.566 -7.209 1.00 70.88 78 TYR A C 1
ATOM 583 O O . TYR A 1 78 ? -5.539 17.850 -6.261 1.00 70.88 78 TYR A O 1
ATOM 591 N N . GLN A 1 79 ? -6.772 18.475 -8.038 1.00 63.41 79 GLN A N 1
ATOM 592 C CA . GLN A 1 79 ? -6.638 19.901 -7.815 1.00 63.41 79 GLN A CA 1
ATOM 593 C C . GLN A 1 79 ? -7.647 20.327 -6.751 1.00 63.41 79 GLN A C 1
ATOM 595 O O . GLN A 1 79 ? -8.799 19.891 -6.783 1.00 63.41 79 GLN A O 1
ATOM 600 N N . HIS A 1 80 ? -7.203 21.167 -5.816 1.00 54.12 80 HIS A N 1
ATOM 601 C CA . HIS A 1 80 ? -7.999 21.644 -4.682 1.00 54.12 80 HIS A CA 1
ATOM 602 C C . HIS A 1 80 ? -9.342 22.272 -5.116 1.00 54.12 80 HIS A C 1
ATOM 604 O O . HIS A 1 80 ? -10.337 22.168 -4.402 1.00 54.12 80 HIS A O 1
ATOM 610 N N . ASP A 1 81 ? -9.392 22.833 -6.329 1.00 50.84 81 ASP A N 1
ATOM 611 C CA . ASP A 1 81 ? -10.544 23.577 -6.853 1.00 50.84 81 ASP A CA 1
ATOM 612 C C . ASP A 1 81 ? -11.598 22.706 -7.552 1.00 50.84 81 ASP A C 1
ATOM 614 O O . ASP A 1 81 ? -12.728 23.146 -7.770 1.00 50.84 81 ASP A O 1
ATOM 618 N N . THR A 1 82 ? -11.270 21.455 -7.887 1.00 53.72 82 THR A N 1
ATOM 619 C CA . THR A 1 82 ? -12.239 20.513 -8.460 1.00 53.72 82 THR A CA 1
ATOM 620 C C . THR A 1 82 ? -12.673 19.524 -7.386 1.00 53.72 82 THR A C 1
ATOM 622 O O . THR A 1 82 ? -11.888 18.638 -7.032 1.00 53.72 82 THR A O 1
ATOM 625 N N . PRO A 1 83 ? -13.904 19.624 -6.848 1.00 52.88 83 PRO A N 1
ATOM 626 C CA . PRO A 1 83 ? -14.389 18.625 -5.911 1.00 52.88 83 PRO A CA 1
ATOM 627 C C . PRO A 1 83 ? -14.364 17.247 -6.591 1.00 52.88 83 PRO A C 1
ATOM 629 O O . PRO A 1 83 ? -14.712 17.150 -7.774 1.00 52.88 83 PRO A O 1
ATOM 632 N N . PRO A 1 84 ? -13.980 16.174 -5.872 1.00 55.22 84 PRO A N 1
ATOM 633 C CA . PRO A 1 84 ? -14.003 14.831 -6.433 1.00 55.22 84 PRO A CA 1
ATOM 634 C C . PRO A 1 84 ? -15.411 14.542 -6.973 1.00 55.22 84 PRO A C 1
ATOM 636 O O . PRO A 1 84 ? -16.397 14.985 -6.366 1.00 55.22 84 PRO A O 1
ATOM 639 N N . PRO A 1 85 ? -15.532 13.843 -8.117 1.00 51.09 85 PRO A N 1
ATOM 640 C CA . PRO A 1 85 ? -16.811 13.651 -8.781 1.00 51.09 85 PRO A CA 1
ATOM 641 C C . PRO A 1 85 ? -17.821 13.037 -7.807 1.00 51.09 85 PRO A C 1
ATOM 643 O O . PRO A 1 85 ? -17.712 11.875 -7.425 1.00 51.09 85 PRO A O 1
ATOM 646 N N . LYS A 1 86 ? -18.839 13.822 -7.424 1.00 44.84 86 LYS A N 1
ATOM 647 C CA . LYS A 1 86 ? -19.985 13.399 -6.599 1.00 44.84 86 LYS A CA 1
ATOM 648 C C . LYS A 1 86 ? -20.943 12.500 -7.401 1.00 44.84 86 LYS A C 1
ATOM 650 O O . LYS A 1 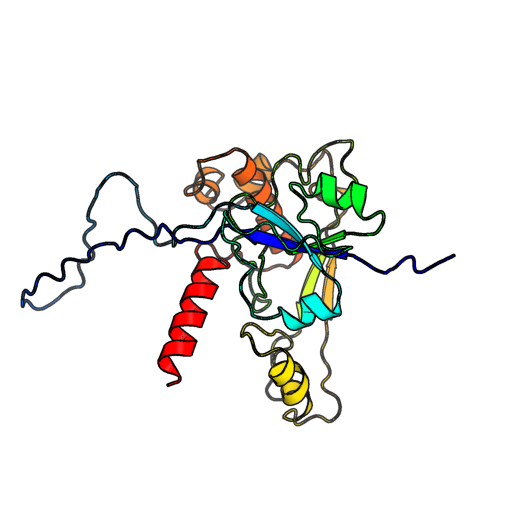86 ? -22.158 12.674 -7.370 1.00 44.84 86 LYS A O 1
ATOM 655 N N . GLY A 1 87 ? -20.402 11.548 -8.156 1.00 38.47 87 GLY A N 1
ATOM 656 C CA . GLY A 1 87 ? -21.169 10.467 -8.759 1.00 38.47 87 GLY A CA 1
ATOM 657 C C . GLY A 1 87 ? -21.536 9.456 -7.677 1.00 38.47 87 GLY A C 1
ATOM 658 O O . GLY A 1 87 ? -20.700 9.120 -6.839 1.00 38.47 87 GLY A O 1
ATOM 659 N N . LYS A 1 88 ? -22.796 9.001 -7.674 1.00 39.28 88 LYS A N 1
ATOM 660 C CA . LYS A 1 88 ? -23.373 8.031 -6.726 1.00 39.28 88 LYS A CA 1
ATOM 661 C C . LYS A 1 88 ? -22.417 6.845 -6.475 1.00 39.28 88 LYS A C 1
ATOM 663 O O . LYS A 1 88 ? -22.433 5.881 -7.230 1.00 39.28 88 LYS A O 1
ATOM 668 N N . GLY A 1 89 ? -21.598 6.917 -5.420 1.00 46.47 89 GLY A N 1
ATOM 669 C CA . GLY A 1 89 ? -20.769 5.802 -4.940 1.00 46.47 89 GLY A CA 1
ATOM 670 C C . GLY A 1 89 ? -19.254 6.023 -4.812 1.00 46.47 89 GLY A C 1
ATOM 671 O O . GLY A 1 89 ? -18.612 5.153 -4.238 1.00 46.47 89 GLY A O 1
ATOM 672 N N . LEU A 1 90 ? -18.664 7.137 -5.269 1.00 55.91 90 LEU A N 1
ATOM 673 C CA . LEU A 1 90 ? -17.227 7.418 -5.060 1.00 55.91 90 LEU A CA 1
ATOM 674 C C . LEU A 1 90 ? -17.000 8.762 -4.351 1.00 55.91 90 LEU A C 1
ATOM 676 O O . LEU A 1 90 ? -16.454 9.710 -4.906 1.00 55.91 90 LEU A O 1
ATOM 680 N N . GLY A 1 91 ? -17.445 8.847 -3.098 1.00 70.88 91 GLY A N 1
ATOM 681 C CA . GLY A 1 91 ? -17.020 9.919 -2.198 1.00 70.88 91 GLY A CA 1
ATOM 682 C C . GLY A 1 91 ? -15.615 9.641 -1.660 1.00 70.88 91 GLY A C 1
ATOM 683 O O . GLY A 1 91 ? -15.292 8.495 -1.360 1.00 70.88 91 GLY A O 1
ATOM 684 N N . LEU A 1 92 ? -14.789 10.678 -1.527 1.00 84.31 92 LEU A N 1
ATOM 685 C CA . LEU A 1 92 ? -13.506 10.584 -0.832 1.00 84.31 92 LEU A CA 1
ATOM 686 C C . LEU A 1 92 ? -13.753 10.475 0.682 1.00 84.31 92 LEU A C 1
ATOM 688 O O . LEU A 1 92 ? -14.520 11.265 1.238 1.00 84.31 92 LEU A O 1
ATOM 692 N N . TYR A 1 93 ? -13.112 9.518 1.348 1.00 87.69 93 TYR A N 1
ATOM 693 C CA . TYR A 1 93 ? -13.119 9.415 2.810 1.00 87.69 93 TYR A CA 1
ATOM 694 C C . TYR A 1 93 ? -11.957 10.201 3.397 1.00 87.69 93 TYR A C 1
ATOM 696 O O . TYR A 1 93 ? -10.839 10.087 2.901 1.00 87.69 93 TYR A O 1
ATOM 704 N N . LYS A 1 94 ? -12.189 10.961 4.470 1.00 86.31 94 LYS A N 1
ATOM 705 C CA . LYS A 1 94 ? -11.104 11.711 5.121 1.00 86.31 94 LYS A CA 1
ATOM 706 C C . LYS A 1 94 ? -10.175 10.792 5.912 1.00 86.31 94 LYS A C 1
ATOM 708 O O . LYS A 1 94 ? -8.977 11.033 5.952 1.00 86.31 94 LYS A O 1
ATOM 713 N N . THR A 1 95 ? -10.724 9.739 6.518 1.00 86.44 95 THR A N 1
ATOM 714 C CA . THR A 1 95 ? -9.982 8.778 7.352 1.00 86.44 95 THR A CA 1
ATOM 715 C C . THR A 1 95 ? -10.350 7.337 7.011 1.00 86.44 95 THR A C 1
ATOM 717 O O . THR A 1 95 ? -11.444 7.066 6.497 1.00 86.44 95 THR A O 1
ATOM 720 N N . LEU A 1 96 ? -9.473 6.382 7.338 1.00 86.88 96 LEU A N 1
ATOM 721 C CA . LEU A 1 96 ? -9.770 4.954 7.164 1.00 86.88 96 LEU A CA 1
ATOM 722 C C . LEU A 1 96 ? -10.924 4.508 8.072 1.00 86.88 96 LEU A C 1
ATOM 724 O O . LEU A 1 96 ? -11.737 3.662 7.690 1.00 86.88 96 LEU A O 1
ATOM 728 N N . LYS A 1 97 ? -11.061 5.128 9.249 1.00 86.00 97 LYS A N 1
ATOM 729 C CA . LYS A 1 97 ? -12.201 4.935 10.157 1.00 86.00 97 LYS A CA 1
ATOM 730 C C . LYS A 1 97 ? -13.535 5.280 9.499 1.00 86.00 97 LYS A C 1
ATOM 732 O O . LYS A 1 97 ? -14.490 4.507 9.590 1.00 86.00 97 LYS A O 1
ATOM 737 N N . GLU A 1 98 ? -13.601 6.415 8.806 1.00 86.75 98 GLU A N 1
ATOM 738 C CA . GLU A 1 98 ? -14.805 6.832 8.091 1.00 86.75 98 GLU A CA 1
ATOM 739 C C . GLU A 1 98 ? -15.166 5.845 6.973 1.00 86.75 98 GLU A C 1
ATOM 741 O O . GLU A 1 98 ? -16.338 5.481 6.836 1.00 86.75 98 GLU A O 1
ATOM 746 N N . ALA A 1 99 ? -14.165 5.373 6.226 1.00 87.12 99 ALA A N 1
ATOM 747 C CA . ALA A 1 99 ? -14.352 4.394 5.162 1.00 87.12 99 ALA A CA 1
ATOM 748 C C . ALA A 1 99 ? -14.908 3.063 5.697 1.00 87.12 99 ALA A C 1
ATOM 750 O O . ALA A 1 99 ? -15.919 2.575 5.194 1.00 87.12 99 ALA A O 1
ATOM 751 N N . ARG A 1 100 ? -14.315 2.518 6.773 1.00 85.94 100 ARG A N 1
ATOM 752 C CA . ARG A 1 100 ? -14.783 1.284 7.438 1.00 85.94 100 ARG A CA 1
ATOM 753 C C . ARG A 1 100 ? -16.247 1.389 7.872 1.00 85.94 100 ARG A C 1
ATOM 755 O O . ARG A 1 100 ? -17.028 0.473 7.622 1.00 85.94 100 ARG A O 1
ATOM 762 N N . ARG A 1 101 ? -16.632 2.520 8.478 1.00 85.06 101 ARG A N 1
ATOM 763 C CA . ARG A 1 101 ? -18.002 2.755 8.962 1.00 85.06 101 ARG A CA 1
ATOM 764 C C . ARG A 1 101 ? -19.018 2.886 7.826 1.00 85.06 101 ARG A C 1
ATOM 766 O O . ARG A 1 101 ? -20.140 2.413 7.966 1.00 85.06 101 ARG A O 1
ATOM 773 N N . LYS A 1 102 ? -18.654 3.554 6.726 1.00 87.19 102 LYS A N 1
ATOM 774 C CA . LYS A 1 102 ? -19.576 3.834 5.611 1.00 87.19 102 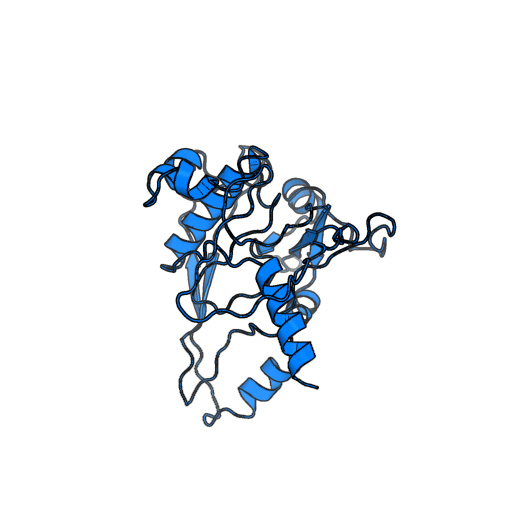LYS A CA 1
ATOM 775 C C . LYS A 1 102 ? -19.746 2.660 4.649 1.00 87.19 102 LYS A C 1
ATOM 777 O O . LYS A 1 102 ? -20.830 2.491 4.104 1.00 87.19 102 LYS A O 1
ATOM 782 N N . GLU A 1 103 ? -18.698 1.873 4.426 1.00 85.19 103 GLU A N 1
ATOM 783 C CA . GLU A 1 103 ? -18.716 0.793 3.434 1.00 85.19 103 GLU A CA 1
ATOM 784 C C . GLU A 1 103 ? -19.504 -0.440 3.897 1.00 85.19 103 GLU A C 1
ATOM 786 O O . GLU A 1 103 ? -20.072 -1.148 3.065 1.00 85.19 103 GLU A O 1
ATOM 791 N N . GLY A 1 104 ? -19.555 -0.720 5.206 1.00 81.94 104 GLY A N 1
ATOM 792 C CA . GLY A 1 104 ? -20.309 -1.857 5.758 1.00 81.94 104 GLY A CA 1
ATOM 793 C C . GLY A 1 104 ? -19.840 -3.240 5.267 1.00 81.94 104 GLY A C 1
ATOM 794 O O . GLY A 1 104 ? -20.546 -4.233 5.436 1.00 81.94 104 GLY A O 1
ATOM 795 N N . ARG A 1 105 ? -18.658 -3.312 4.642 1.00 85.38 105 ARG A N 1
ATOM 796 C CA . ARG A 1 105 ? -18.023 -4.507 4.062 1.00 85.38 105 ARG A CA 1
ATOM 797 C C . ARG A 1 105 ? -16.509 -4.470 4.298 1.00 85.38 105 ARG A C 1
ATOM 799 O O . ARG A 1 105 ? -15.991 -3.405 4.633 1.00 85.38 105 ARG A O 1
ATOM 806 N N . PRO A 1 106 ? -15.783 -5.595 4.136 1.00 88.69 106 PRO A N 1
ATOM 807 C CA . PRO A 1 106 ? -14.335 -5.610 4.311 1.00 88.69 106 PRO A CA 1
ATOM 808 C C . PRO A 1 106 ? -13.646 -4.576 3.418 1.00 88.69 106 PRO A C 1
ATOM 810 O O . PRO A 1 106 ? -13.931 -4.478 2.224 1.00 88.69 106 PRO A O 1
ATOM 813 N N . VAL A 1 107 ? -12.725 -3.823 4.008 1.00 90.00 107 VAL A N 1
ATOM 814 C CA . VAL A 1 107 ? -11.968 -2.774 3.329 1.00 90.00 107 VAL A CA 1
ATOM 815 C C . VAL A 1 107 ? -10.529 -3.243 3.151 1.00 90.00 107 VAL A C 1
ATOM 817 O O . VAL A 1 107 ? -9.899 -3.704 4.100 1.00 90.00 107 VAL A O 1
ATOM 820 N N . VAL A 1 108 ? -10.007 -3.133 1.932 1.00 92.44 108 VAL A N 1
ATOM 821 C CA . VAL A 1 108 ? -8.623 -3.476 1.594 1.00 92.44 108 VAL A CA 1
ATOM 822 C C . VAL A 1 108 ? -7.880 -2.197 1.258 1.00 92.44 108 VAL A C 1
ATOM 824 O O . VAL A 1 108 ? -8.251 -1.488 0.328 1.00 92.44 108 VAL A O 1
ATOM 827 N N . PHE A 1 109 ? -6.818 -1.911 2.000 1.00 92.25 109 PHE A N 1
ATOM 828 C CA . PHE A 1 109 ? -6.029 -0.699 1.833 1.00 92.25 109 PHE A CA 1
ATOM 829 C C . PHE A 1 109 ? -4.610 -1.025 1.357 1.00 92.25 109 PHE A C 1
ATOM 831 O O . PHE A 1 109 ? -3.962 -1.918 1.905 1.00 92.25 109 PHE A O 1
ATOM 838 N N . PHE A 1 110 ? -4.124 -0.289 0.352 1.00 91.69 110 PHE A N 1
ATOM 839 C CA . PHE A 1 110 ? -2.753 -0.408 -0.147 1.00 91.69 110 PHE A CA 1
ATOM 840 C C . PHE A 1 110 ? -1.928 0.830 0.241 1.00 91.69 110 PHE A C 1
ATOM 842 O O . PHE A 1 110 ? -2.031 1.864 -0.424 1.00 91.69 110 PHE A O 1
ATOM 849 N N . PRO A 1 111 ? -1.081 0.742 1.284 1.00 89.88 111 PRO A N 1
ATOM 850 C CA . PRO A 1 111 ? -0.378 1.903 1.838 1.00 89.88 111 PRO A CA 1
ATOM 851 C C . PRO A 1 111 ? 0.706 2.489 0.924 1.00 89.88 111 PRO A C 1
ATOM 853 O O . PRO A 1 111 ? 1.081 3.649 1.075 1.00 89.88 111 PRO A O 1
ATOM 856 N N . GLU A 1 112 ? 1.194 1.716 -0.050 1.00 87.12 112 GLU A N 1
ATOM 857 C CA . GLU A 1 112 ? 2.178 2.183 -1.034 1.00 87.12 112 GLU A CA 1
ATOM 858 C C . GLU A 1 112 ? 1.575 3.148 -2.070 1.00 87.12 112 GLU A C 1
ATOM 860 O O . GLU A 1 112 ? 2.313 3.874 -2.731 1.00 87.12 112 GLU A O 1
ATOM 865 N N . GLY A 1 113 ? 0.247 3.143 -2.255 1.00 85.44 113 GLY A N 1
ATOM 866 C CA . GLY A 1 113 ? -0.456 3.964 -3.252 1.00 85.44 113 GLY A CA 1
ATOM 867 C C . GLY A 1 113 ? -0.174 3.610 -4.720 1.00 85.44 113 GLY A C 1
ATOM 868 O O . GLY A 1 113 ? -0.835 4.125 -5.614 1.00 85.44 113 GLY A O 1
ATOM 869 N N . THR A 1 114 ? 0.778 2.716 -4.986 1.00 88.06 114 THR A N 1
ATOM 870 C CA . THR A 1 114 ? 1.155 2.243 -6.320 1.00 88.06 114 THR A CA 1
ATOM 871 C C . THR A 1 114 ? 1.610 0.783 -6.257 1.00 88.06 114 THR A C 1
ATOM 873 O O . THR A 1 114 ? 1.797 0.224 -5.179 1.00 88.06 114 T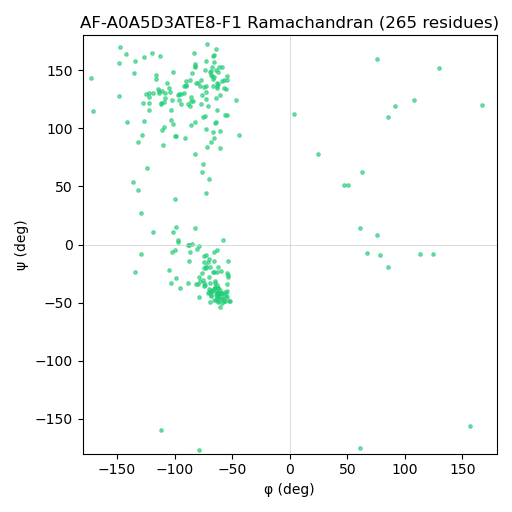HR A O 1
ATOM 876 N N . THR A 1 115 ? 1.797 0.138 -7.409 1.00 86.12 115 THR A N 1
ATOM 877 C CA . THR A 1 115 ? 2.306 -1.238 -7.475 1.00 86.12 115 THR A CA 1
ATOM 878 C C . THR A 1 115 ? 3.835 -1.284 -7.410 1.00 86.12 115 THR A C 1
ATOM 880 O O . THR A 1 115 ? 4.532 -0.697 -8.243 1.00 86.12 115 THR A O 1
ATOM 883 N N . GLY A 1 116 ? 4.380 -2.020 -6.444 1.00 82.88 116 GLY A N 1
ATOM 884 C CA . GLY A 1 116 ? 5.801 -2.358 -6.396 1.00 82.88 116 GLY A CA 1
ATOM 885 C C . GLY A 1 116 ? 6.196 -3.506 -7.338 1.00 82.88 116 GLY A C 1
ATOM 886 O O . GLY A 1 116 ? 5.388 -4.083 -8.068 1.00 82.88 116 GLY A O 1
ATOM 887 N N . ASN A 1 117 ? 7.472 -3.888 -7.286 1.00 80.75 117 ASN A N 1
ATOM 888 C CA . ASN A 1 117 ? 8.006 -5.057 -7.999 1.00 80.75 117 ASN A CA 1
ATOM 889 C C . ASN A 1 117 ? 7.894 -6.370 -7.193 1.00 80.75 117 ASN A C 1
ATOM 891 O O . ASN A 1 117 ? 8.317 -7.420 -7.679 1.00 80.75 117 ASN A O 1
ATOM 895 N N . GLY A 1 118 ? 7.353 -6.318 -5.968 1.00 80.62 118 GLY A N 1
ATOM 896 C CA . GLY A 1 118 ? 7.187 -7.465 -5.067 1.00 80.62 118 GLY A CA 1
ATOM 897 C C . GLY A 1 118 ? 8.467 -7.940 -4.364 1.00 80.62 118 GLY A C 1
ATOM 898 O O . GLY A 1 118 ? 8.453 -8.999 -3.738 1.00 80.62 118 GLY A O 1
ATOM 899 N N . ARG A 1 119 ? 9.582 -7.199 -4.472 1.00 82.81 119 ARG A N 1
ATOM 900 C CA . ARG A 1 119 ? 10.876 -7.539 -3.840 1.00 82.81 119 ARG A CA 1
ATOM 901 C C . ARG A 1 119 ? 11.204 -6.695 -2.611 1.00 82.81 119 ARG A C 1
ATOM 903 O O . ARG A 1 119 ? 12.020 -7.114 -1.794 1.00 82.81 119 ARG A O 1
ATOM 910 N N . ALA A 1 120 ? 10.590 -5.526 -2.498 1.00 87.50 120 ALA A N 1
ATOM 911 C CA . ALA A 1 120 ? 10.753 -4.602 -1.389 1.00 87.50 120 ALA A CA 1
ATOM 912 C C . ALA A 1 120 ? 9.444 -3.843 -1.156 1.00 87.50 120 ALA A C 1
ATOM 914 O O . ALA A 1 120 ? 8.642 -3.719 -2.083 1.00 87.50 120 ALA A O 1
ATOM 915 N N . VAL A 1 121 ? 9.258 -3.353 0.068 1.00 90.06 121 VAL A N 1
ATOM 916 C CA . VAL A 1 121 ? 8.142 -2.467 0.427 1.00 90.06 121 VAL A CA 1
ATOM 917 C C . VAL A 1 121 ? 8.542 -1.026 0.116 1.00 90.06 121 VAL A C 1
ATOM 919 O O . VAL A 1 121 ? 9.615 -0.582 0.546 1.00 90.06 121 VAL A O 1
ATOM 922 N N . LEU A 1 122 ? 7.709 -0.319 -0.646 1.00 89.44 122 LEU A N 1
ATOM 923 C CA . LEU A 1 122 ? 7.923 1.088 -0.998 1.00 89.44 122 LEU A CA 1
ATOM 924 C C . LEU A 1 122 ? 7.679 2.006 0.205 1.00 89.44 122 LEU A C 1
ATOM 926 O O . LEU A 1 122 ? 6.962 1.654 1.144 1.00 89.44 122 LEU A O 1
ATOM 930 N N . LYS A 1 123 ? 8.260 3.210 0.174 1.00 88.19 123 LYS A N 1
ATOM 931 C CA . LYS A 1 123 ? 7.945 4.239 1.169 1.00 88.19 123 LYS A CA 1
ATOM 932 C C . LYS A 1 123 ? 6.474 4.645 1.024 1.00 88.19 123 LYS A C 1
ATOM 934 O O . LYS A 1 123 ? 6.026 5.003 -0.065 1.00 88.19 123 LYS A O 1
ATOM 939 N N . PHE A 1 124 ? 5.730 4.581 2.126 1.00 90.25 124 PHE A N 1
ATOM 940 C CA . PHE A 1 124 ? 4.334 5.012 2.178 1.00 90.25 124 PHE A CA 1
ATOM 941 C C . PHE A 1 124 ? 4.244 6.537 2.046 1.00 90.25 124 PHE A C 1
ATOM 943 O O . PHE A 1 124 ? 5.149 7.255 2.474 1.00 90.25 124 PHE A O 1
ATOM 950 N N . GLY A 1 125 ? 3.159 7.033 1.448 1.00 85.56 125 GLY A N 1
ATOM 951 C CA . GLY A 1 125 ? 2.965 8.473 1.261 1.00 85.56 125 GLY A CA 1
ATOM 952 C C . GLY A 1 125 ? 2.838 9.232 2.585 1.00 85.56 125 GLY A C 1
ATOM 953 O O . GLY A 1 125 ? 2.348 8.691 3.581 1.00 85.56 125 GLY A O 1
ATOM 954 N N . LYS A 1 126 ? 3.258 10.502 2.607 1.00 85.19 126 LYS A N 1
ATOM 955 C CA . LYS A 1 126 ? 3.051 11.376 3.772 1.00 85.19 126 LYS A CA 1
ATOM 956 C C . LYS A 1 126 ? 1.559 11.488 4.124 1.00 85.19 126 LYS A C 1
ATOM 958 O O . LYS A 1 126 ? 0.703 11.506 3.246 1.00 85.19 126 LYS A O 1
ATOM 963 N N . GLY A 1 127 ? 1.249 11.516 5.421 1.00 81.88 127 GLY A N 1
ATOM 964 C CA . GLY A 1 127 ? -0.125 11.599 5.942 1.00 81.88 127 GLY A CA 1
ATOM 965 C C . GLY A 1 127 ? -0.934 10.293 5.931 1.00 81.88 127 GLY A C 1
ATOM 966 O O . GLY A 1 127 ? -2.004 10.253 6.522 1.00 81.88 127 GLY A O 1
ATOM 967 N N . VAL A 1 128 ? -0.441 9.221 5.306 1.00 86.81 128 VAL A N 1
ATOM 968 C CA . VAL A 1 128 ? -1.107 7.908 5.296 1.00 86.81 128 VAL A CA 1
ATOM 969 C C . VAL A 1 128 ? -0.842 7.147 6.599 1.00 86.81 128 VAL A C 1
ATOM 971 O O . VAL A 1 128 ? 0.309 7.099 7.025 1.00 86.81 128 VAL A O 1
ATOM 974 N N . LEU A 1 129 ? -1.865 6.467 7.145 1.00 86.38 129 LEU A N 1
ATOM 975 C CA . LEU A 1 129 ? -1.791 5.626 8.353 1.00 86.38 129 LEU A CA 1
ATOM 976 C C . LEU A 1 129 ? -1.411 6.428 9.603 1.00 86.38 129 LEU A C 1
ATOM 978 O O . LEU A 1 129 ? -0.368 6.195 10.216 1.00 86.38 129 LEU A O 1
ATOM 982 N N . GLY A 1 130 ? -2.275 7.376 9.967 1.00 81.19 130 GLY A N 1
ATOM 983 C CA . GLY A 1 130 ? -2.178 8.064 11.250 1.00 81.19 130 GLY A CA 1
ATOM 984 C C . GLY A 1 130 ? -2.579 7.169 12.428 1.00 81.19 130 GLY A C 1
ATOM 985 O O . GLY A 1 130 ? -3.102 6.070 12.253 1.00 81.19 130 GLY A O 1
ATOM 986 N N . GLU A 1 131 ? -2.369 7.669 13.645 1.00 75.94 131 GLU A N 1
ATOM 987 C CA . GLU A 1 131 ? -2.731 6.975 14.890 1.00 75.94 131 GLU A CA 1
ATOM 988 C C . GLU A 1 131 ? -4.205 6.532 14.907 1.00 75.94 131 GLU A C 1
ATOM 990 O O . GLU A 1 131 ? -4.485 5.353 15.095 1.00 75.94 131 GLU A O 1
ATOM 995 N N . GLY A 1 132 ? -5.133 7.434 14.566 1.00 76.38 132 GLY A N 1
ATOM 996 C CA . GLY A 1 132 ? -6.578 7.154 14.510 1.00 76.38 132 GLY A CA 1
ATOM 997 C C . GLY A 1 132 ? -7.089 6.480 13.227 1.00 76.38 132 GLY A C 1
ATOM 998 O O . GLY A 1 132 ? -8.287 6.535 12.943 1.00 76.38 132 GLY A O 1
ATOM 999 N N . ASP A 1 133 ? -6.198 5.934 12.394 1.00 79.50 133 ASP A N 1
ATOM 1000 C CA . ASP A 1 133 ? -6.583 5.126 11.228 1.00 79.50 133 ASP A CA 1
ATOM 1001 C C . ASP A 1 133 ? -6.495 3.617 11.503 1.00 79.50 133 ASP A C 1
ATOM 1003 O O . ASP A 1 133 ? -7.199 2.824 10.865 1.00 79.50 133 ASP A O 1
ATOM 1007 N N . VAL A 1 134 ? -5.602 3.210 12.407 1.00 75.75 134 VAL A N 1
ATOM 1008 C CA . VAL A 1 134 ? -5.242 1.805 12.651 1.00 75.75 134 VAL A CA 1
ATOM 1009 C C . VAL A 1 134 ? -5.183 1.430 14.132 1.00 75.75 134 VAL A C 1
ATOM 1011 O O . VAL A 1 134 ? -5.353 0.245 14.418 1.00 75.75 134 VAL A O 1
ATOM 1014 N N . GLY A 1 135 ? -4.970 2.389 15.041 1.00 64.25 135 GLY A N 1
ATOM 1015 C CA . GLY A 1 135 ? -4.860 2.163 16.482 1.00 64.25 135 GLY A CA 1
ATOM 1016 C C . GLY A 1 135 ? -6.091 2.648 17.256 1.00 64.25 135 GLY A C 1
ATOM 1017 O O . GLY A 1 135 ? -6.632 3.714 16.977 1.00 64.25 135 GLY A O 1
ATOM 1018 N N . GLY A 1 136 ? -6.524 1.865 18.250 1.00 62.56 136 GLY A N 1
ATOM 1019 C CA . GLY A 1 136 ? -7.582 2.234 19.200 1.00 62.56 136 GLY A CA 1
ATOM 1020 C C . GLY A 1 136 ? -8.685 1.181 19.355 1.00 62.56 136 GLY A C 1
ATOM 1021 O O . GLY A 1 136 ? -8.983 0.422 18.431 1.00 62.56 136 GLY A O 1
ATOM 1022 N N . ASP A 1 137 ? -9.308 1.159 20.535 1.00 57.28 137 ASP A N 1
ATOM 1023 C CA . ASP A 1 137 ? -10.243 0.109 20.977 1.00 57.28 137 ASP A CA 1
ATOM 1024 C C . ASP A 1 137 ? -11.527 0.001 20.122 1.00 57.28 137 ASP A C 1
ATOM 1026 O O . ASP A 1 137 ? -12.117 -1.073 20.012 1.00 57.28 137 ASP A O 1
ATOM 1030 N N . ASP A 1 138 ? -11.917 1.078 19.430 1.00 58.81 138 ASP A N 1
ATOM 1031 C CA . ASP A 1 138 ? -13.153 1.162 18.629 1.00 58.81 138 ASP A CA 1
ATOM 1032 C C . ASP A 1 138 ? -12.939 1.003 17.110 1.00 58.81 138 ASP A C 1
ATOM 1034 O O . ASP A 1 138 ? -13.822 1.301 16.297 1.00 58.81 138 ASP A O 1
ATOM 1038 N N . GLU A 1 139 ? -11.746 0.595 16.676 1.00 65.38 139 GLU A N 1
ATOM 1039 C CA . GLU A 1 139 ? -11.322 0.805 15.285 1.00 65.38 139 GLU A CA 1
ATOM 1040 C C . GLU A 1 139 ? -11.486 -0.424 14.377 1.00 65.38 139 GLU A C 1
ATOM 1042 O O . GLU A 1 139 ? -11.361 -0.339 13.157 1.00 65.38 139 GLU A O 1
ATOM 1047 N N . GLY A 1 140 ? -11.897 -1.569 14.912 1.00 72.25 140 GLY A N 1
ATOM 1048 C CA . GLY A 1 140 ? -12.080 -2.789 14.128 1.00 72.25 140 GLY A CA 1
ATOM 1049 C C . GLY A 1 140 ? -10.759 -3.472 13.757 1.00 72.25 140 GLY A C 1
ATOM 1050 O O . GLY A 1 140 ? -9.677 -2.892 13.792 1.00 72.25 140 GLY A O 1
ATOM 1051 N N . ILE A 1 141 ? -10.851 -4.758 13.422 1.00 85.19 141 ILE A N 1
ATOM 1052 C CA . ILE A 1 141 ? -9.681 -5.638 13.331 1.00 85.19 141 ILE A CA 1
ATOM 1053 C C . ILE A 1 141 ? -8.914 -5.384 12.029 1.00 85.19 141 ILE A C 1
ATOM 1055 O O . ILE A 1 141 ? -9.443 -5.582 10.931 1.00 85.19 141 ILE A O 1
ATOM 1059 N N . VAL A 1 142 ? -7.641 -5.014 12.154 1.00 88.50 142 VAL A N 1
ATOM 1060 C CA . VAL A 1 142 ? -6.723 -4.852 11.024 1.00 88.50 142 VAL A CA 1
ATOM 1061 C C . VAL A 1 142 ? -6.015 -6.179 10.765 1.00 88.50 142 VAL A C 1
ATOM 1063 O O . VAL A 1 142 ? -5.573 -6.859 11.689 1.00 88.50 142 VAL A O 1
ATOM 1066 N N . TRP A 1 143 ? -5.887 -6.557 9.494 1.00 90.44 143 TRP A N 1
ATOM 1067 C CA . TRP A 1 143 ? -5.150 -7.748 9.075 1.00 90.44 143 TRP A CA 1
ATOM 1068 C C . TRP A 1 143 ? -4.046 -7.347 8.110 1.00 90.44 143 TRP A C 1
ATOM 1070 O O . TRP A 1 143 ? -4.319 -6.898 6.997 1.00 90.44 143 TRP A O 1
ATOM 1080 N N . VAL A 1 144 ? -2.793 -7.558 8.506 1.00 92.00 144 VAL A N 1
ATOM 1081 C CA . VAL A 1 144 ? -1.649 -7.323 7.623 1.00 92.00 144 VAL A CA 1
ATOM 1082 C C . VAL A 1 144 ? -1.396 -8.584 6.800 1.00 92.00 144 VAL A C 1
ATOM 1084 O O . VAL A 1 144 ? -1.128 -9.662 7.338 1.00 92.00 144 VAL A O 1
ATOM 1087 N N . LYS A 1 145 ? -1.502 -8.452 5.475 1.00 93.06 145 LYS A N 1
ATOM 1088 C CA . LYS A 1 145 ? -1.246 -9.531 4.517 1.00 93.06 145 LYS A CA 1
ATOM 1089 C C . LYS A 1 145 ? -0.160 -9.112 3.541 1.00 93.06 145 LYS A C 1
ATOM 1091 O O . LYS A 1 145 ? -0.244 -8.054 2.927 1.00 93.06 145 LYS A O 1
ATOM 1096 N N . PHE A 1 146 ? 0.832 -9.977 3.373 1.00 92.44 146 PHE A N 1
ATOM 1097 C CA . PHE A 1 146 ? 1.899 -9.814 2.400 1.00 92.44 146 PHE A CA 1
ATOM 1098 C C . PHE A 1 146 ? 1.730 -10.823 1.267 1.00 92.44 146 PHE A C 1
ATOM 1100 O O . PHE A 1 146 ? 1.663 -12.032 1.505 1.00 92.44 146 PHE A O 1
ATOM 1107 N N . PHE A 1 147 ? 1.696 -10.322 0.036 1.00 90.88 147 PHE A N 1
ATOM 1108 C CA . PHE A 1 147 ? 1.544 -11.119 -1.175 1.00 90.88 147 PHE A CA 1
ATOM 1109 C C . PHE A 1 147 ? 2.863 -11.131 -1.944 1.00 90.88 147 PHE A C 1
ATOM 1111 O O . PHE A 1 147 ? 3.387 -10.080 -2.311 1.00 90.88 147 PHE A O 1
ATOM 1118 N N . ARG A 1 148 ? 3.404 -12.324 -2.206 1.00 88.56 148 ARG A N 1
ATOM 1119 C CA . ARG A 1 148 ? 4.654 -12.508 -2.947 1.00 88.56 148 ARG A CA 1
ATOM 1120 C C . ARG A 1 148 ? 4.465 -13.481 -4.095 1.00 88.56 148 ARG A C 1
ATOM 1122 O O . ARG A 1 148 ? 4.134 -14.645 -3.887 1.00 88.56 148 ARG A O 1
ATOM 1129 N N . HIS A 1 149 ? 4.750 -13.022 -5.303 1.00 84.94 149 HIS A N 1
ATOM 1130 C CA . HIS A 1 149 ? 4.828 -13.902 -6.462 1.00 84.94 149 HIS A CA 1
ATOM 1131 C C . HIS A 1 149 ? 6.193 -14.591 -6.538 1.00 84.94 149 HIS A C 1
ATOM 1133 O O . HIS A 1 149 ? 7.199 -14.063 -6.049 1.00 84.94 149 HIS A O 1
ATOM 1139 N N . SER A 1 150 ? 6.230 -15.766 -7.168 1.00 83.94 150 SER A N 1
ATOM 1140 C CA . SER A 1 150 ? 7.489 -16.386 -7.583 1.00 83.94 150 SER A CA 1
ATOM 1141 C C . SER A 1 150 ? 8.306 -15.419 -8.454 1.00 83.94 150 SER A C 1
ATOM 1143 O O . SER A 1 150 ? 7.727 -14.635 -9.215 1.00 83.94 150 SER A O 1
ATOM 1145 N N . PRO A 1 151 ? 9.646 -15.436 -8.341 1.00 81.69 151 PRO A N 1
ATOM 1146 C CA . PRO A 1 151 ? 10.497 -14.620 -9.196 1.00 81.69 151 PRO A CA 1
ATOM 1147 C C . PRO A 1 151 ? 10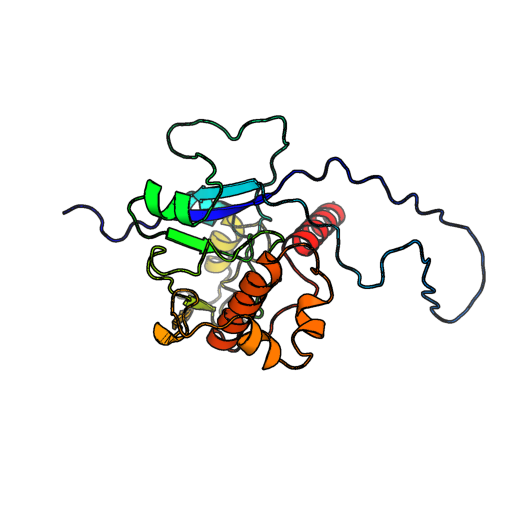.306 -15.005 -10.673 1.00 81.69 151 PRO A C 1
ATOM 1149 O O . PRO A 1 151 ? 9.961 -16.154 -10.961 1.00 81.69 151 PRO A O 1
ATOM 1152 N N . PRO A 1 152 ? 10.532 -14.064 -11.607 1.00 79.50 152 PRO A N 1
ATOM 1153 C CA . PRO A 1 152 ? 10.473 -14.375 -13.026 1.00 79.50 152 PRO A CA 1
ATOM 1154 C C . PRO A 1 152 ? 11.549 -15.403 -13.387 1.00 79.50 152 PRO A C 1
ATOM 1156 O O . PRO A 1 152 ? 12.691 -15.299 -12.935 1.00 79.50 152 PRO A O 1
ATOM 1159 N N . THR A 1 153 ? 11.181 -16.368 -14.220 1.00 77.06 153 THR A N 1
ATOM 1160 C CA . THR A 1 153 ? 12.089 -17.332 -14.851 1.00 77.06 153 THR A CA 1
ATOM 1161 C C . THR A 1 153 ? 11.992 -17.174 -16.371 1.00 77.06 153 THR A C 1
ATOM 1163 O O . THR A 1 153 ? 11.024 -16.579 -16.852 1.00 77.06 153 THR A O 1
ATOM 1166 N N . PRO A 1 154 ? 12.936 -17.718 -17.162 1.00 74.25 154 PRO A N 1
ATOM 1167 C CA . PRO A 1 154 ? 12.835 -17.690 -18.626 1.00 74.25 154 PRO A CA 1
ATOM 1168 C C . PRO A 1 154 ? 11.515 -18.266 -19.166 1.00 74.25 154 PRO A C 1
ATOM 1170 O O . PRO A 1 154 ? 11.054 -17.867 -20.229 1.00 74.25 154 PRO A O 1
ATOM 1173 N N . PHE A 1 155 ? 10.881 -19.166 -18.406 1.00 72.00 155 PHE A N 1
ATOM 1174 C CA . PHE A 1 155 ? 9.636 -19.839 -18.778 1.00 72.00 155 PHE A CA 1
ATOM 1175 C C . PHE A 1 155 ? 8.389 -19.266 -18.085 1.00 72.00 155 PHE A C 1
ATOM 1177 O O . PHE A 1 155 ? 7.274 -19.656 -18.417 1.00 72.00 155 PHE A O 1
ATOM 1184 N N . SER A 1 156 ? 8.550 -18.333 -17.141 1.00 72.69 156 SER A N 1
ATOM 1185 C CA . SER A 1 156 ? 7.446 -17.669 -16.444 1.00 72.69 156 SER A CA 1
ATOM 1186 C C . SER A 1 156 ? 7.770 -16.184 -16.220 1.00 72.69 156 SER A C 1
ATOM 1188 O O . SER A 1 156 ? 8.543 -15.861 -15.312 1.00 72.69 156 SER A O 1
ATOM 1190 N N . PRO A 1 157 ? 7.162 -15.253 -16.980 1.00 74.75 157 PRO A N 1
ATOM 1191 C CA . PRO A 1 157 ? 7.385 -13.823 -16.846 1.00 74.75 157 PRO A CA 1
ATOM 1192 C C . PRO A 1 157 ? 6.875 -13.312 -15.498 1.00 74.75 157 PRO A C 1
ATOM 1194 O O . PRO A 1 157 ? 6.089 -13.965 -14.803 1.00 74.75 157 PRO A O 1
ATOM 1197 N N . SER A 1 158 ? 7.327 -12.113 -15.126 1.00 76.56 158 SER A N 1
ATOM 1198 C CA . SER A 1 158 ? 6.971 -11.516 -13.840 1.00 76.56 158 SER A CA 1
ATOM 1199 C C . SER A 1 158 ? 5.463 -11.314 -13.722 1.00 76.56 158 SER A C 1
ATOM 1201 O O . SER A 1 158 ? 4.843 -10.677 -14.574 1.00 76.56 158 SER A O 1
ATOM 1203 N N . ALA A 1 159 ? 4.881 -11.804 -12.627 1.00 77.56 159 ALA A N 1
ATOM 1204 C CA . ALA A 1 159 ? 3.481 -11.558 -12.295 1.00 77.56 159 ALA A CA 1
ATOM 1205 C C . ALA A 1 159 ? 3.223 -10.120 -11.826 1.00 77.56 159 ALA A C 1
ATOM 1207 O O . ALA A 1 159 ? 2.084 -9.665 -11.848 1.00 77.56 159 ALA A O 1
ATOM 1208 N N . THR A 1 160 ? 4.267 -9.400 -11.414 1.00 79.88 160 THR A N 1
ATOM 1209 C CA . THR A 1 160 ? 4.151 -8.003 -10.999 1.00 79.88 160 THR A CA 1
ATOM 1210 C C . THR A 1 160 ? 4.146 -7.081 -12.214 1.00 79.88 160 THR A C 1
ATOM 1212 O O . THR A 1 160 ? 4.914 -7.274 -13.158 1.00 79.88 160 THR A O 1
ATOM 1215 N N . CYS A 1 161 ? 3.283 -6.065 -12.177 1.00 78.19 161 CYS A N 1
ATOM 1216 C CA . CYS A 1 161 ? 3.185 -5.021 -13.192 1.00 78.19 161 CYS A CA 1
ATOM 1217 C C . CYS A 1 161 ? 3.689 -3.693 -12.592 1.00 78.19 161 CYS A C 1
ATOM 1219 O O . CYS A 1 161 ? 2.901 -2.931 -12.020 1.00 78.19 161 CYS A O 1
ATOM 1221 N N . PRO A 1 162 ? 5.013 -3.432 -12.618 1.00 74.44 162 PRO A N 1
ATOM 1222 C CA . PRO A 1 162 ? 5.572 -2.201 -12.060 1.00 74.44 162 PRO A CA 1
ATOM 1223 C C . PRO A 1 162 ? 5.340 -0.989 -12.973 1.00 74.44 162 PRO A C 1
ATOM 1225 O O . PRO A 1 162 ? 5.314 0.138 -12.486 1.00 74.44 162 PRO A O 1
ATOM 1228 N N . LEU A 1 163 ? 5.161 -1.218 -14.278 1.00 80.44 163 LEU A N 1
ATOM 1229 C CA . LEU A 1 163 ? 4.935 -0.191 -15.295 1.00 80.44 163 LEU A CA 1
ATOM 1230 C C . LEU A 1 163 ? 3.445 -0.110 -15.662 1.00 80.44 163 LEU A C 1
ATOM 1232 O O . LEU A 1 163 ? 2.788 -1.150 -15.680 1.00 80.44 163 LEU A O 1
ATOM 1236 N N . PRO A 1 164 ? 2.916 1.072 -16.023 1.00 77.50 164 PRO A N 1
ATOM 1237 C CA . PRO A 1 164 ? 1.496 1.296 -16.303 1.00 77.50 164 PRO A CA 1
ATOM 1238 C C . PRO A 1 164 ? 1.082 0.724 -17.665 1.00 77.50 164 PRO A C 1
ATOM 1240 O O . PRO A 1 164 ? 0.811 1.435 -18.628 1.00 77.50 164 PRO A O 1
ATOM 1243 N N . THR A 1 165 ? 1.074 -0.601 -17.769 1.00 75.44 165 THR A N 1
ATOM 1244 C CA . THR A 1 165 ? 0.670 -1.329 -18.976 1.00 75.44 165 THR A CA 1
ATOM 1245 C C . THR A 1 165 ? -0.228 -2.516 -18.615 1.00 75.44 165 THR A C 1
ATOM 1247 O O . THR A 1 165 ? 0.068 -3.638 -19.017 1.00 75.44 165 THR A O 1
ATOM 1250 N N . PRO A 1 166 ? -1.329 -2.302 -17.868 1.00 66.94 166 PRO A N 1
ATOM 1251 C CA . PRO A 1 166 ? -2.125 -3.378 -17.268 1.00 66.94 166 PRO A CA 1
ATOM 1252 C C . PRO A 1 166 ? -2.628 -4.393 -18.301 1.00 66.94 166 PRO A C 1
ATOM 1254 O O . PRO A 1 166 ? -2.426 -5.595 -18.147 1.00 66.94 166 PRO A O 1
ATOM 1257 N N . LEU A 1 167 ? -3.215 -3.914 -19.404 1.00 68.88 167 LEU A N 1
ATOM 1258 C CA . LEU A 1 167 ? -3.777 -4.772 -20.453 1.00 68.88 167 LEU A CA 1
ATOM 1259 C C . LEU A 1 167 ? -2.693 -5.481 -21.267 1.00 68.88 167 LEU A C 1
ATOM 1261 O O . LEU A 1 167 ? -2.810 -6.672 -21.540 1.00 68.88 167 LEU A O 1
ATOM 1265 N N . LYS A 1 168 ? -1.607 -4.777 -21.612 1.00 67.38 168 LYS A N 1
ATOM 1266 C CA . LYS A 1 168 ? -0.467 -5.401 -22.294 1.00 67.38 168 LYS A CA 1
ATOM 1267 C C . LYS A 1 168 ? 0.203 -6.424 -21.384 1.00 67.38 168 LYS A C 1
ATOM 1269 O O . LYS A 1 168 ? 0.588 -7.471 -21.860 1.00 67.38 168 LYS A O 1
ATOM 1274 N N . HIS A 1 169 ? 0.308 -6.187 -20.083 1.00 67.56 169 HIS A N 1
ATOM 1275 C CA . HIS A 1 169 ? 0.872 -7.160 -19.151 1.00 67.56 169 HIS A CA 1
ATOM 1276 C C . HIS A 1 169 ? -0.035 -8.387 -18.997 1.00 67.56 169 HIS A C 1
ATOM 1278 O O . HIS A 1 169 ? 0.452 -9.508 -19.108 1.00 67.56 169 HIS A O 1
ATOM 1284 N N . ALA A 1 170 ? -1.349 -8.206 -18.851 1.00 67.75 170 ALA A N 1
ATOM 1285 C CA . ALA A 1 170 ? -2.298 -9.318 -18.762 1.00 67.75 170 ALA A CA 1
ATOM 1286 C C . ALA A 1 170 ? -2.323 -10.180 -20.042 1.00 67.75 170 ALA A C 1
ATOM 1288 O O . ALA A 1 170 ? -2.249 -11.406 -19.965 1.00 67.75 170 ALA A O 1
ATOM 1289 N N . LEU A 1 171 ? -2.362 -9.541 -21.215 1.00 65.56 171 LEU A N 1
ATOM 1290 C CA . LEU A 1 171 ? -2.422 -10.228 -22.509 1.00 65.56 171 LEU A CA 1
ATOM 1291 C C . LEU A 1 171 ? -1.052 -10.769 -22.944 1.00 65.56 171 LEU A C 1
ATOM 1293 O O . LEU A 1 171 ? -0.932 -11.917 -23.345 1.00 65.56 171 LEU A O 1
ATOM 1297 N N . LEU A 1 172 ? 0.021 -9.987 -22.833 1.00 63.09 172 LEU A N 1
ATOM 1298 C CA . LEU A 1 172 ? 1.341 -10.403 -23.320 1.00 63.09 172 LEU A CA 1
ATOM 1299 C C . LEU A 1 172 ? 2.051 -11.365 -22.366 1.00 63.09 172 LEU A C 1
ATOM 1301 O O . LEU A 1 172 ? 2.831 -12.195 -22.827 1.00 63.09 172 LEU A O 1
ATOM 1305 N N . SER A 1 173 ? 1.778 -11.305 -21.055 1.00 62.09 173 SER A N 1
ATOM 1306 C CA . SER A 1 173 ? 2.374 -12.260 -20.107 1.00 62.09 173 SER A CA 1
ATOM 1307 C C . SER A 1 173 ? 1.781 -13.668 -20.197 1.00 62.09 173 SER A C 1
ATOM 1309 O O . SER A 1 173 ? 2.314 -14.571 -19.553 1.00 62.09 173 SER A O 1
ATOM 1311 N N . THR A 1 174 ? 0.698 -13.838 -20.961 1.00 57.78 174 THR A N 1
ATOM 1312 C CA . THR A 1 174 ? 0.102 -15.135 -21.307 1.00 57.78 174 THR A CA 1
ATOM 1313 C C . THR A 1 174 ? 0.454 -15.559 -22.737 1.00 57.78 174 THR A C 1
ATOM 1315 O O . THR A 1 174 ? 0.672 -16.743 -22.973 1.00 57.78 174 THR A O 1
ATOM 1318 N N . LEU A 1 175 ? 0.589 -14.609 -23.674 1.00 56.53 175 LEU A N 1
ATOM 1319 C CA . LEU A 1 175 ? 0.888 -14.892 -25.086 1.00 56.53 175 LEU A CA 1
ATOM 1320 C C . LEU A 1 175 ? 2.368 -15.193 -25.387 1.00 56.53 175 LEU A C 1
ATOM 1322 O O . LEU A 1 175 ? 2.644 -16.006 -26.260 1.00 56.53 175 LEU A O 1
ATOM 1326 N N . PHE A 1 176 ? 3.325 -14.569 -24.689 1.00 52.88 176 PHE A N 1
ATOM 1327 C CA . PHE A 1 176 ? 4.767 -14.771 -24.940 1.00 52.88 176 PHE A CA 1
ATOM 1328 C C . PHE A 1 176 ? 5.431 -15.765 -23.977 1.00 52.88 176 PHE A C 1
ATOM 1330 O O . PHE A 1 176 ? 6.655 -15.816 -23.859 1.00 52.88 176 PHE A O 1
ATOM 1337 N N . THR A 1 177 ? 4.629 -16.550 -23.263 1.00 55.03 177 THR A N 1
ATOM 1338 C CA . THR A 1 177 ? 5.115 -17.614 -22.386 1.00 55.03 177 THR A CA 1
ATOM 1339 C C . THR A 1 177 ? 5.332 -18.905 -23.169 1.00 55.03 177 THR A C 1
ATOM 1341 O O . THR A 1 177 ? 4.372 -19.412 -23.741 1.00 55.03 177 THR A O 1
ATOM 1344 N N . PRO A 1 178 ? 6.543 -19.495 -23.157 1.00 53.69 178 PRO A N 1
ATOM 1345 C CA . PRO A 1 178 ? 6.813 -20.765 -23.841 1.00 53.69 178 PRO A CA 1
ATOM 1346 C C . PRO A 1 178 ? 6.058 -21.961 -23.232 1.00 53.69 178 PRO A C 1
ATOM 1348 O O . PRO A 1 178 ? 5.982 -23.015 -23.854 1.00 53.69 178 PRO A O 1
ATOM 1351 N N . SER A 1 179 ? 5.485 -21.822 -22.029 1.00 58.00 179 SER A N 1
ATOM 1352 C CA . SER A 1 179 ? 4.602 -22.831 -21.439 1.00 58.00 179 SER A CA 1
ATOM 1353 C C . SER A 1 179 ? 3.132 -22.493 -21.688 1.00 58.00 179 SER A C 1
ATOM 1355 O O . SER A 1 179 ? 2.682 -21.414 -21.298 1.00 58.00 179 SER A O 1
ATOM 1357 N N . LEU A 1 180 ? 2.362 -23.458 -22.196 1.00 57.59 180 LEU A N 1
ATOM 1358 C CA . LEU A 1 180 ? 0.898 -23.367 -22.322 1.00 57.59 180 LEU A CA 1
ATOM 1359 C C . LEU A 1 180 ? 0.191 -23.153 -20.965 1.00 57.59 180 LEU A C 1
ATOM 1361 O O . LEU A 1 180 ? -0.907 -22.607 -20.921 1.00 57.59 180 LEU A O 1
ATOM 1365 N N . PHE A 1 181 ? 0.848 -23.524 -19.857 1.00 61.88 181 PHE A N 1
ATOM 1366 C CA . PHE A 1 181 ? 0.373 -23.322 -18.486 1.00 61.88 181 PHE A CA 1
ATOM 1367 C C . PHE A 1 181 ? 1.481 -22.708 -17.619 1.00 61.88 181 PHE A C 1
ATOM 1369 O O . PHE A 1 181 ? 2.252 -23.441 -16.994 1.00 61.88 181 PHE A O 1
ATOM 1376 N N . PRO A 1 182 ? 1.615 -21.371 -17.567 1.00 63.41 182 PRO A N 1
ATOM 1377 C CA . PRO A 1 182 ? 2.580 -20.746 -16.674 1.00 63.41 182 PRO A CA 1
ATOM 1378 C C . PRO A 1 182 ? 2.204 -21.032 -15.215 1.00 63.41 182 PRO A C 1
ATOM 1380 O O . PRO A 1 182 ? 1.274 -20.440 -14.665 1.00 63.41 182 PRO A O 1
ATOM 1383 N N . HIS A 1 183 ? 2.943 -21.935 -14.568 1.00 66.00 183 HIS A N 1
ATOM 1384 C CA . HIS A 1 183 ? 2.790 -22.218 -13.144 1.00 66.00 183 HIS A CA 1
ATOM 1385 C C . HIS A 1 183 ? 3.347 -21.052 -12.326 1.00 66.00 183 HIS A C 1
ATOM 1387 O O . HIS A 1 183 ? 4.551 -20.927 -12.102 1.00 66.00 183 HIS A O 1
ATOM 1393 N N . ARG A 1 184 ? 2.449 -20.179 -11.864 1.00 72.50 184 ARG A N 1
ATOM 1394 C CA . ARG A 1 184 ? 2.777 -19.086 -10.945 1.00 72.50 184 ARG A CA 1
ATOM 1395 C C . ARG A 1 184 ? 2.337 -19.465 -9.540 1.00 72.50 184 ARG A C 1
ATOM 1397 O O . ARG A 1 184 ? 1.163 -19.730 -9.306 1.00 72.50 184 ARG A O 1
ATOM 1404 N N . SER A 1 185 ? 3.264 -19.435 -8.589 1.00 81.44 185 SER A N 1
ATOM 1405 C CA . SER A 1 185 ? 2.932 -19.599 -7.172 1.00 81.44 185 SER A CA 1
ATOM 1406 C C . SER A 1 185 ? 2.743 -18.231 -6.518 1.00 81.44 185 SER A C 1
ATOM 1408 O O . SER A 1 185 ? 3.618 -17.363 -6.630 1.00 81.44 185 SER A O 1
ATOM 1410 N N . LEU A 1 186 ? 1.633 -18.047 -5.806 1.00 86.00 186 LEU A N 1
ATOM 1411 C CA . LEU A 1 186 ? 1.393 -16.894 -4.943 1.00 86.00 186 LEU A CA 1
ATOM 1412 C C . LEU A 1 186 ? 1.594 -17.318 -3.488 1.00 86.00 186 LEU A C 1
ATOM 1414 O O . LEU A 1 186 ? 0.849 -18.139 -2.964 1.00 86.00 186 LEU A O 1
ATOM 1418 N N . HIS A 1 187 ? 2.592 -16.737 -2.835 1.00 89.38 187 HIS A N 1
ATOM 1419 C CA . HIS A 1 187 ? 2.840 -16.933 -1.416 1.00 89.38 187 HIS A CA 1
ATOM 1420 C C . HIS A 1 187 ? 2.157 -15.813 -0.640 1.00 89.38 187 HIS A C 1
ATOM 1422 O O . HIS A 1 187 ? 2.455 -14.635 -0.850 1.00 89.38 187 HIS A O 1
ATOM 1428 N N . ILE A 1 188 ? 1.252 -16.184 0.262 1.00 92.62 188 ILE A N 1
ATOM 1429 C CA . ILE A 1 188 ? 0.528 -15.244 1.116 1.00 92.62 188 ILE A CA 1
ATOM 1430 C C . ILE A 1 188 ? 1.000 -15.462 2.546 1.00 92.62 188 ILE A C 1
ATOM 1432 O O . ILE A 1 188 ? 0.880 -16.560 3.084 1.00 92.62 188 ILE A O 1
ATOM 1436 N N . ARG A 1 189 ? 1.529 -14.412 3.171 1.00 93.50 189 ARG A N 1
ATOM 1437 C CA . ARG A 1 189 ? 1.856 -14.411 4.599 1.00 93.50 189 ARG A CA 1
ATOM 1438 C C . ARG A 1 189 ? 0.912 -13.476 5.321 1.00 93.50 189 ARG A C 1
ATOM 1440 O O . ARG A 1 189 ? 0.676 -12.361 4.868 1.00 93.50 189 ARG A O 1
ATOM 1447 N N . THR A 1 190 ? 0.354 -13.952 6.422 1.00 93.62 190 THR A N 1
ATOM 1448 C CA . THR A 1 190 ? -0.534 -13.164 7.274 1.00 93.62 190 THR A CA 1
ATOM 1449 C C . THR A 1 190 ? 0.175 -12.957 8.600 1.00 93.62 190 THR A C 1
ATOM 1451 O O . THR A 1 190 ? 0.704 -13.914 9.164 1.00 93.62 190 THR A O 1
ATOM 1454 N N . LEU A 1 191 ? 0.214 -11.713 9.061 1.00 93.12 191 LEU A N 1
ATOM 1455 C CA . LEU A 1 191 ? 0.726 -11.382 10.382 1.00 93.12 191 LEU A CA 1
ATOM 1456 C C . LEU A 1 191 ? -0.205 -11.947 11.462 1.00 93.12 191 LEU A C 1
ATOM 1458 O O . LEU A 1 191 ? -1.424 -11.976 11.282 1.00 93.12 191 LEU A O 1
ATOM 1462 N N . HIS A 1 192 ? 0.362 -12.379 12.588 1.00 90.25 192 HIS A N 1
ATOM 1463 C CA . HIS A 1 192 ? -0.436 -12.830 13.723 1.00 90.25 192 HIS A CA 1
ATOM 1464 C C . HIS A 1 192 ? -1.290 -11.670 14.281 1.00 90.25 192 HIS A 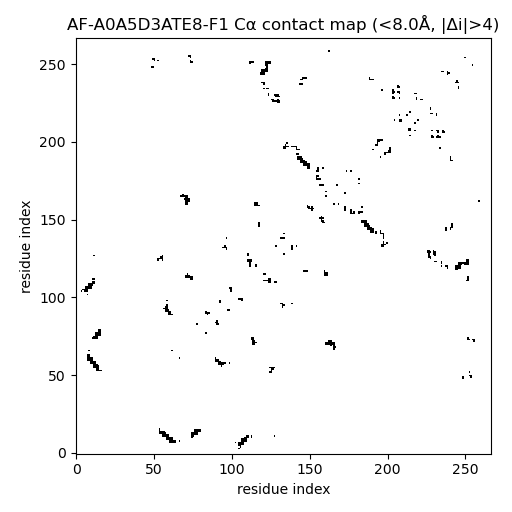C 1
ATOM 1466 O O . HIS A 1 192 ? -0.751 -10.576 14.456 1.00 90.25 192 HIS A O 1
ATOM 1472 N N . PRO A 1 193 ? -2.581 -11.875 14.616 1.00 86.44 193 PRO A N 1
ATOM 1473 C CA . PRO A 1 193 ? -3.465 -10.801 15.087 1.00 86.44 193 PRO A CA 1
ATOM 1474 C C . PRO A 1 193 ? -2.932 -10.025 16.296 1.00 86.44 193 PRO A C 1
ATOM 1476 O O . PRO A 1 193 ? -3.110 -8.816 16.363 1.00 86.44 193 PRO A O 1
ATOM 1479 N N . ALA A 1 194 ? -2.218 -10.693 17.209 1.00 87.44 194 ALA A N 1
ATOM 1480 C CA . ALA A 1 194 ? -1.625 -10.045 18.384 1.00 87.44 194 ALA A CA 1
ATOM 1481 C C . ALA A 1 194 ? -0.513 -9.033 18.046 1.00 87.44 194 ALA A C 1
ATOM 1483 O O . ALA A 1 194 ? -0.260 -8.129 18.832 1.00 87.44 194 ALA A O 1
ATOM 1484 N N . ALA A 1 195 ? 0.128 -9.172 16.882 1.00 87.25 195 ALA A N 1
ATOM 1485 C CA . ALA A 1 195 ? 1.130 -8.233 16.377 1.00 87.25 195 ALA A CA 1
ATOM 1486 C C . ALA A 1 195 ? 0.532 -7.222 15.379 1.00 87.25 195 ALA A C 1
ATOM 1488 O O . ALA A 1 195 ? 1.263 -6.442 14.775 1.00 87.25 195 ALA A O 1
ATOM 1489 N N . SER A 1 196 ? -0.786 -7.260 15.154 1.00 88.12 196 SER A N 1
ATOM 1490 C CA . SER A 1 196 ? -1.468 -6.345 14.240 1.00 88.12 196 SER A CA 1
ATOM 1491 C C . SER A 1 196 ? -1.474 -4.911 14.778 1.00 88.12 196 SER A C 1
ATOM 1493 O O . SER A 1 196 ? -1.579 -4.749 15.989 1.00 88.12 196 SER A O 1
ATOM 1495 N N . PRO A 1 197 ? -1.470 -3.874 13.916 1.00 88.12 197 PRO A N 1
ATOM 1496 C CA . PRO A 1 197 ? -1.616 -2.477 14.338 1.00 88.12 197 PRO A CA 1
ATOM 1497 C C . PRO A 1 197 ? -2.856 -2.185 15.194 1.00 88.12 197 PRO A C 1
ATOM 1499 O O . PRO A 1 197 ? -2.843 -1.243 15.973 1.00 88.12 197 PRO A O 1
ATOM 1502 N N . SER A 1 198 ? -3.906 -3.004 15.071 1.00 87.19 198 SER A N 1
ATOM 1503 C CA . SER A 1 198 ? -5.123 -2.898 15.887 1.00 87.19 198 SER A CA 1
ATOM 1504 C C . SER A 1 198 ? -5.031 -3.612 17.242 1.00 87.19 198 SER A C 1
ATOM 1506 O O . SER A 1 198 ? -6.025 -3.687 17.954 1.00 87.19 198 SER A O 1
ATOM 1508 N N . SER A 1 199 ? -3.899 -4.242 17.563 1.00 86.75 199 SER A N 1
ATOM 1509 C CA . SER A 1 199 ? -3.681 -4.936 18.834 1.00 86.75 199 SER A CA 1
ATOM 1510 C C . SER A 1 199 ? -3.175 -3.952 19.891 1.00 86.75 199 SER A C 1
ATOM 1512 O O . SER A 1 199 ? -2.300 -3.146 19.572 1.00 86.75 199 SER A O 1
ATOM 1514 N N . PRO A 1 200 ? -3.609 -4.058 21.160 1.00 84.69 200 PRO A N 1
ATOM 1515 C CA . PRO A 1 200 ? -3.070 -3.233 22.245 1.00 84.69 200 PRO A CA 1
ATOM 1516 C C . PRO A 1 200 ? -1.571 -3.471 22.489 1.00 84.69 200 PRO A C 1
ATOM 1518 O O . PRO A 1 200 ? -0.898 -2.630 23.072 1.00 84.69 200 PRO A O 1
ATOM 1521 N N . SER A 1 201 ? -1.024 -4.602 22.031 1.00 86.75 201 SER A N 1
ATOM 1522 C CA . SER A 1 201 ? 0.413 -4.899 22.112 1.00 86.75 201 SER A CA 1
ATOM 1523 C C . SER A 1 201 ? 1.243 -4.229 21.010 1.00 86.75 201 SER A C 1
ATOM 1525 O O . SER A 1 201 ? 2.461 -4.391 20.984 1.00 86.75 201 SER A O 1
ATOM 1527 N N . PHE A 1 202 ? 0.616 -3.524 20.065 1.00 88.44 202 PHE A N 1
ATOM 1528 C CA . PHE A 1 202 ? 1.334 -2.839 18.998 1.00 88.44 202 PHE A CA 1
ATOM 1529 C C . PHE A 1 202 ? 1.855 -1.492 19.492 1.00 88.44 202 PHE A C 1
ATOM 1531 O O . PHE A 1 202 ? 1.099 -0.533 19.625 1.00 88.44 202 PHE A O 1
ATOM 1538 N N . LEU A 1 203 ? 3.164 -1.417 19.730 1.00 89.06 203 LEU A N 1
ATOM 1539 C CA . LEU A 1 203 ? 3.841 -0.205 20.183 1.00 89.06 203 LEU A CA 1
ATOM 1540 C C . LEU A 1 203 ? 4.740 0.334 19.057 1.00 89.06 203 LEU A C 1
ATOM 1542 O O . LEU A 1 203 ? 5.862 -0.150 18.883 1.00 89.06 203 LEU A O 1
ATOM 1546 N N . PRO A 1 204 ? 4.284 1.341 18.277 1.00 87.25 204 PRO A N 1
ATOM 1547 C CA . PRO A 1 204 ? 5.036 1.867 17.137 1.00 87.25 204 PRO A CA 1
ATOM 1548 C C . PRO A 1 204 ? 6.458 2.306 17.499 1.00 87.25 204 PRO A C 1
ATOM 1550 O O . PRO A 1 204 ? 7.394 2.052 16.746 1.00 87.25 204 PRO A O 1
ATOM 1553 N N . GLY A 1 205 ? 6.630 2.936 18.666 1.00 85.56 205 GLY A N 1
ATOM 1554 C CA . GLY A 1 205 ? 7.933 3.404 19.139 1.00 85.56 205 GLY A CA 1
ATOM 1555 C C . GLY A 1 205 ? 8.938 2.271 19.359 1.00 85.56 205 GLY A C 1
ATOM 1556 O O . GLY A 1 205 ? 10.088 2.395 18.945 1.00 85.56 205 GLY A O 1
ATOM 1557 N N . GLU A 1 206 ? 8.504 1.149 19.940 1.00 87.50 206 GLU A N 1
ATOM 1558 C CA . GLU A 1 206 ? 9.367 -0.014 20.189 1.00 87.50 206 GLU A CA 1
ATOM 1559 C C . GLU A 1 206 ? 9.747 -0.728 18.892 1.00 87.50 206 GLU A C 1
ATOM 1561 O O . GLU A 1 206 ? 10.907 -1.088 18.694 1.00 87.50 206 GLU A O 1
ATOM 1566 N N . ILE A 1 207 ? 8.789 -0.865 17.969 1.00 88.88 207 ILE A N 1
ATOM 1567 C CA . ILE A 1 207 ? 9.017 -1.471 16.651 1.00 88.88 207 ILE A CA 1
ATOM 1568 C C . ILE A 1 207 ? 10.098 -0.701 15.887 1.00 88.88 207 ILE A C 1
ATOM 1570 O O . ILE A 1 207 ? 10.973 -1.307 15.269 1.00 88.88 207 ILE A O 1
ATOM 1574 N N . LEU A 1 208 ? 10.056 0.633 15.933 1.00 86.19 208 LEU A N 1
ATOM 1575 C CA . LEU A 1 208 ? 11.056 1.478 15.278 1.00 86.19 208 LEU A CA 1
ATOM 1576 C C . LEU A 1 208 ? 12.394 1.483 16.031 1.00 86.19 208 LEU A C 1
ATOM 1578 O O . LEU A 1 208 ? 13.453 1.497 15.406 1.00 86.19 208 LEU A O 1
ATOM 1582 N N . ALA A 1 209 ? 12.371 1.428 17.365 1.00 85.50 209 ALA A N 1
ATOM 1583 C CA . ALA A 1 209 ? 13.583 1.340 18.177 1.00 85.50 209 ALA A CA 1
ATOM 1584 C C . ALA A 1 209 ? 14.351 0.024 17.956 1.00 85.50 209 ALA A C 1
ATOM 1586 O O . ALA A 1 209 ? 15.580 0.026 17.984 1.00 85.50 209 ALA A O 1
ATOM 1587 N N . ALA A 1 210 ? 13.647 -1.078 17.684 1.00 85.31 210 ALA A N 1
ATOM 1588 C CA . ALA A 1 210 ? 14.245 -2.384 17.409 1.00 85.31 210 ALA A CA 1
ATOM 1589 C C . ALA A 1 210 ? 14.966 -2.468 16.047 1.00 85.31 210 ALA A C 1
ATOM 1591 O O . ALA A 1 210 ? 15.726 -3.408 15.806 1.00 85.31 210 ALA A O 1
ATOM 1592 N N . GLN A 1 211 ? 14.745 -1.512 15.137 1.00 82.31 211 GLN A N 1
ATOM 1593 C CA . GLN A 1 211 ? 15.358 -1.524 13.810 1.00 82.31 211 GLN A CA 1
ATOM 1594 C C . GLN A 1 211 ? 16.762 -0.894 13.805 1.00 82.31 211 GLN A C 1
ATOM 1596 O O . GLN A 1 211 ? 17.030 0.078 14.515 1.00 82.31 211 GLN A O 1
ATOM 1601 N N . PRO A 1 212 ? 17.675 -1.378 12.939 1.00 71.56 212 PRO A N 1
ATOM 1602 C CA . PRO A 1 212 ? 19.010 -0.805 12.806 1.00 71.56 212 PRO A CA 1
ATOM 1603 C C . PRO A 1 212 ? 18.938 0.648 12.300 1.00 71.56 212 PRO A C 1
ATOM 1605 O O . PRO A 1 212 ? 18.513 0.924 11.170 1.00 71.56 212 PRO A O 1
ATOM 1608 N N . GLY A 1 213 ? 19.376 1.578 13.153 1.00 65.75 213 GLY A N 1
ATOM 1609 C CA . GLY A 1 213 ? 19.273 3.029 12.954 1.00 65.75 213 GLY A CA 1
ATOM 1610 C C . GLY A 1 213 ? 18.339 3.737 13.943 1.00 65.75 213 GLY A C 1
ATOM 1611 O O . GLY A 1 213 ? 18.338 4.964 13.972 1.00 65.75 213 GLY A O 1
ATOM 1612 N N . GLY A 1 214 ? 17.594 2.988 14.765 1.00 63.38 214 GLY A N 1
ATOM 1613 C CA . GLY A 1 214 ? 16.731 3.519 15.817 1.00 63.38 214 GLY A CA 1
ATOM 1614 C C . GLY A 1 214 ? 15.606 4.431 15.316 1.00 63.38 214 GLY A C 1
ATOM 1615 O O . GLY A 1 214 ? 15.418 4.655 14.116 1.00 63.38 214 GLY A O 1
ATOM 1616 N N . LEU A 1 215 ? 14.872 4.999 16.274 1.00 62.06 215 LEU A N 1
ATOM 1617 C CA . LEU A 1 215 ? 13.741 5.893 16.023 1.00 62.06 215 LEU A CA 1
ATOM 1618 C C . LEU A 1 215 ? 14.145 7.104 15.160 1.00 62.06 215 LEU A C 1
ATOM 1620 O O . LEU A 1 215 ? 13.433 7.4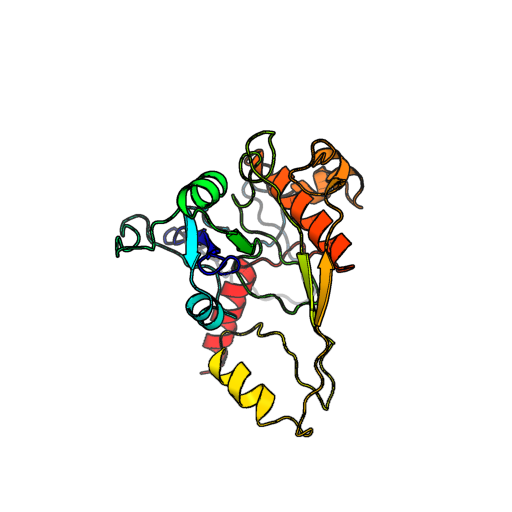65 14.228 1.00 62.06 215 LEU A O 1
ATOM 1624 N N . GLU A 1 216 ? 15.316 7.692 15.418 1.00 58.19 216 GLU A N 1
ATOM 1625 C CA . GLU A 1 216 ? 15.810 8.876 14.707 1.00 58.19 216 GLU A CA 1
ATOM 1626 C C . GLU A 1 216 ? 16.306 8.567 13.284 1.00 58.19 216 GLU A C 1
ATOM 1628 O O . GLU A 1 216 ? 16.096 9.370 12.379 1.00 58.19 216 GLU A O 1
ATOM 1633 N N . GLY A 1 217 ? 16.874 7.383 13.033 1.00 58.53 217 GLY A N 1
ATOM 1634 C CA . GLY A 1 217 ? 17.281 6.967 11.687 1.00 58.53 217 GLY A CA 1
ATOM 1635 C C . GLY A 1 217 ? 16.113 6.565 10.779 1.00 58.53 217 GLY A C 1
ATOM 1636 O O . GLY A 1 217 ? 16.267 6.575 9.556 1.00 58.53 217 GLY A O 1
ATOM 1637 N N . GLN A 1 218 ? 14.952 6.221 11.350 1.00 60.62 218 GLN A N 1
ATOM 1638 C CA . GLN A 1 218 ? 13.721 5.938 10.598 1.00 60.62 218 GLN A CA 1
ATOM 1639 C C . GLN A 1 218 ? 12.785 7.147 10.479 1.00 60.62 218 GLN A C 1
ATOM 1641 O O . GLN A 1 218 ? 12.204 7.344 9.414 1.00 60.62 218 GLN A O 1
ATOM 1646 N N . LEU A 1 219 ? 12.670 7.980 11.519 1.00 60.03 219 LEU A N 1
ATOM 1647 C CA . LEU A 1 219 ? 11.878 9.219 11.492 1.00 60.03 219 LEU A CA 1
ATOM 1648 C C . LEU A 1 219 ? 12.645 10.432 10.963 1.00 60.03 219 LEU A C 1
ATOM 1650 O O . LEU A 1 219 ? 12.037 11.484 10.775 1.00 60.03 219 LEU A O 1
ATOM 1654 N N . GLY A 1 220 ? 13.953 10.305 10.716 1.00 48.31 220 GLY A N 1
ATOM 1655 C CA . GLY A 1 220 ? 14.895 11.396 10.436 1.00 48.31 220 GLY A CA 1
ATOM 1656 C C . GLY A 1 220 ? 14.586 12.308 9.244 1.00 48.31 220 GLY A C 1
ATOM 1657 O O . GLY A 1 220 ? 15.373 13.203 8.964 1.00 48.31 220 GLY A O 1
ATOM 1658 N N . MET A 1 221 ? 13.457 12.130 8.556 1.00 50.06 221 MET A N 1
ATOM 1659 C CA . MET A 1 221 ? 13.006 13.012 7.476 1.00 50.06 221 MET A CA 1
ATOM 1660 C C . MET A 1 221 ? 11.561 13.514 7.606 1.00 50.06 221 MET A C 1
ATOM 1662 O O . MET A 1 221 ? 11.161 14.379 6.836 1.00 50.06 221 MET A O 1
ATOM 1666 N N . ASP A 1 222 ? 10.774 13.003 8.556 1.00 51.88 222 ASP A N 1
ATOM 1667 C CA . ASP A 1 222 ? 9.340 13.296 8.675 1.00 51.88 222 ASP A CA 1
ATOM 1668 C C . ASP A 1 222 ? 8.988 13.676 10.132 1.00 51.88 222 ASP A C 1
ATOM 1670 O O . ASP A 1 222 ? 8.029 13.164 10.704 1.00 51.88 222 ASP A O 1
ATOM 1674 N N . LYS A 1 223 ? 9.781 14.576 10.748 1.00 51.81 223 LYS A N 1
ATOM 1675 C CA . LYS A 1 223 ? 9.522 15.151 12.092 1.00 51.81 223 LYS A CA 1
ATOM 1676 C C . LYS A 1 223 ? 8.253 16.031 12.145 1.00 51.81 223 LYS A C 1
ATOM 1678 O O . LYS A 1 223 ? 7.839 16.441 13.226 1.00 51.81 223 LYS A O 1
ATOM 1683 N N . GLU A 1 224 ? 7.613 16.298 11.007 1.00 43.31 224 GLU A N 1
ATOM 1684 C CA . GLU A 1 224 ? 6.369 17.065 10.913 1.00 43.31 224 GLU A CA 1
ATOM 1685 C C . GLU A 1 224 ? 5.141 16.140 10.989 1.00 43.31 224 GLU A C 1
ATOM 1687 O O . GLU A 1 224 ? 4.651 15.618 9.988 1.00 43.31 224 GLU A O 1
ATOM 1692 N N . GLY A 1 225 ? 4.640 15.939 12.211 1.00 46.19 225 GLY A N 1
ATOM 1693 C CA . GLY A 1 225 ? 3.336 15.331 12.490 1.00 46.19 225 GLY A CA 1
ATOM 1694 C C . GLY A 1 225 ? 3.413 13.918 13.074 1.00 46.19 225 GLY A C 1
ATOM 1695 O O . GLY A 1 225 ? 3.956 12.999 12.463 1.00 46.19 225 GLY A O 1
ATOM 1696 N N . GLY A 1 226 ? 2.796 13.712 14.244 1.00 50.53 226 GLY A N 1
ATOM 1697 C CA . GLY A 1 226 ? 2.780 12.435 14.981 1.00 50.53 226 GLY A CA 1
ATOM 1698 C C . GLY A 1 226 ? 2.296 11.204 14.192 1.00 50.53 226 GLY A C 1
ATOM 1699 O O . GLY A 1 226 ? 2.569 10.074 14.587 1.00 50.53 226 GLY A O 1
ATOM 1700 N N . GLY A 1 227 ? 1.666 11.388 13.024 1.00 59.56 227 GLY A N 1
ATOM 1701 C CA . GLY A 1 227 ? 1.281 10.304 12.111 1.00 59.56 227 GLY A CA 1
ATOM 1702 C C . GLY A 1 227 ? 2.443 9.606 11.386 1.00 59.56 227 GLY A C 1
ATOM 1703 O O . GLY A 1 227 ? 2.241 8.545 10.800 1.00 59.56 227 GLY A O 1
ATOM 1704 N N . GLY A 1 228 ? 3.666 10.149 11.420 1.00 74.62 228 GLY A N 1
ATOM 1705 C CA . GLY A 1 228 ? 4.834 9.499 10.812 1.00 74.62 228 GLY A CA 1
ATOM 1706 C C . GLY A 1 228 ? 5.212 8.173 11.484 1.00 74.62 228 GLY A C 1
ATOM 1707 O O . GLY A 1 228 ? 5.573 7.217 10.802 1.00 74.62 228 GLY A O 1
ATOM 1708 N N . VAL A 1 229 ? 5.074 8.086 12.809 1.00 85.19 229 VAL A N 1
ATOM 1709 C CA . VAL A 1 229 ? 5.513 6.927 13.607 1.00 85.19 229 VAL A CA 1
ATOM 1710 C C . VAL A 1 229 ? 4.706 5.674 13.265 1.00 85.19 229 VAL A C 1
ATOM 1712 O O . VAL A 1 229 ? 5.277 4.620 12.987 1.00 85.19 229 VAL A O 1
ATOM 1715 N N . TRP A 1 230 ? 3.379 5.802 13.218 1.00 86.44 230 TRP A N 1
ATOM 1716 C CA . TRP A 1 230 ? 2.466 4.708 12.882 1.00 86.44 230 TRP A CA 1
ATOM 1717 C C . TRP A 1 230 ? 2.697 4.185 11.469 1.00 86.44 230 TRP A C 1
ATOM 1719 O O . TRP A 1 230 ? 2.898 2.985 11.274 1.00 86.44 230 TRP A O 1
ATOM 1729 N N . ARG A 1 231 ? 2.759 5.088 10.487 1.00 88.06 231 ARG A N 1
ATOM 1730 C CA . ARG A 1 231 ? 3.072 4.757 9.095 1.00 88.06 231 ARG A CA 1
ATOM 1731 C C . ARG A 1 231 ? 4.357 3.943 8.973 1.00 88.06 231 ARG A C 1
ATOM 1733 O O . ARG A 1 231 ? 4.384 2.917 8.289 1.00 88.06 231 ARG A O 1
ATOM 1740 N N . GLU A 1 232 ? 5.419 4.397 9.631 1.00 87.56 232 GLU A N 1
ATOM 1741 C CA . GLU A 1 232 ? 6.719 3.740 9.579 1.00 87.56 232 GLU A CA 1
ATOM 1742 C C . GLU A 1 232 ? 6.698 2.376 10.279 1.00 87.56 232 GLU A C 1
ATOM 1744 O O . GLU A 1 232 ? 7.189 1.399 9.708 1.00 87.56 232 GLU A O 1
ATOM 1749 N N . ALA A 1 233 ? 6.075 2.270 11.455 1.00 89.44 233 ALA A N 1
ATOM 1750 C CA . ALA A 1 233 ? 5.968 1.012 12.192 1.00 89.44 233 ALA A CA 1
ATOM 1751 C C . ALA A 1 233 ? 5.172 -0.041 11.404 1.00 89.44 233 ALA A C 1
ATOM 1753 O O . ALA A 1 233 ? 5.624 -1.177 11.251 1.00 89.44 233 ALA A O 1
ATOM 1754 N N . VAL A 1 234 ? 4.037 0.343 10.805 1.00 90.56 234 VAL A N 1
ATOM 1755 C CA . VAL A 1 234 ? 3.257 -0.541 9.921 1.00 90.56 234 VAL A CA 1
ATOM 1756 C C . VAL A 1 234 ? 4.093 -0.978 8.716 1.00 90.56 234 VAL A C 1
ATOM 1758 O O . VAL A 1 234 ? 4.043 -2.141 8.312 1.00 90.56 234 VAL A O 1
ATOM 1761 N N . GLY A 1 235 ? 4.905 -0.076 8.159 1.00 90.12 235 GLY A N 1
ATOM 1762 C CA . GLY A 1 235 ? 5.829 -0.394 7.072 1.00 90.12 235 GLY A CA 1
ATOM 1763 C C . GLY A 1 235 ? 6.889 -1.427 7.465 1.00 90.12 235 GLY A C 1
ATOM 1764 O O . GLY A 1 235 ? 7.173 -2.331 6.676 1.00 90.12 235 GLY A O 1
ATOM 1765 N N . VAL A 1 236 ? 7.459 -1.320 8.673 1.00 91.19 236 VAL A N 1
ATOM 1766 C CA . VAL A 1 236 ? 8.406 -2.307 9.232 1.00 91.19 236 VAL A CA 1
ATOM 1767 C C . VAL A 1 236 ? 7.739 -3.670 9.351 1.00 91.19 236 VAL A C 1
ATOM 1769 O O . VAL A 1 236 ? 8.213 -4.636 8.756 1.00 91.19 236 VAL A O 1
ATOM 1772 N N . VAL A 1 237 ? 6.591 -3.729 10.019 1.00 92.38 237 VAL A N 1
ATOM 1773 C CA . VAL A 1 237 ? 5.869 -4.982 10.259 1.00 92.38 237 VAL A CA 1
ATOM 1774 C C . VAL A 1 237 ? 5.423 -5.648 8.953 1.00 92.38 237 VAL A C 1
ATOM 1776 O O . VAL A 1 237 ? 5.515 -6.872 8.809 1.00 92.38 237 VAL A O 1
ATOM 1779 N N . LEU A 1 238 ? 5.001 -4.869 7.952 1.00 92.50 238 LEU A N 1
ATOM 1780 C CA . LEU A 1 238 ? 4.672 -5.393 6.624 1.00 92.50 238 LEU A CA 1
ATOM 1781 C C . LEU A 1 238 ? 5.901 -6.017 5.940 1.00 92.50 238 LEU A C 1
ATOM 1783 O O . LEU A 1 238 ? 5.803 -7.100 5.352 1.00 92.50 238 LEU A O 1
ATOM 1787 N N . ALA A 1 239 ? 7.059 -5.362 6.030 1.00 91.56 239 ALA A N 1
ATOM 1788 C CA . ALA A 1 239 ? 8.302 -5.846 5.439 1.00 91.56 239 ALA A CA 1
ATOM 1789 C C . ALA A 1 239 ? 8.826 -7.115 6.135 1.00 91.56 239 ALA A C 1
ATOM 1791 O O . ALA A 1 239 ? 9.222 -8.070 5.459 1.00 91.56 239 ALA A O 1
ATOM 1792 N N . GLU A 1 240 ? 8.751 -7.170 7.466 1.00 92.06 240 GLU A N 1
ATOM 1793 C CA . GLU A 1 240 ? 9.103 -8.346 8.268 1.00 92.06 240 GLU A CA 1
ATOM 1794 C C . GLU A 1 240 ? 8.195 -9.537 7.957 1.00 92.06 240 GLU A C 1
ATOM 1796 O O . GLU A 1 240 ? 8.685 -10.636 7.675 1.00 92.06 240 GLU A O 1
ATOM 1801 N N . THR A 1 241 ? 6.880 -9.305 7.876 1.00 92.88 241 THR A N 1
ATOM 1802 C CA . THR A 1 241 ? 5.896 -10.320 7.461 1.00 92.88 241 THR A CA 1
ATOM 1803 C C . THR A 1 241 ? 6.265 -10.903 6.092 1.00 92.88 241 THR A C 1
ATOM 1805 O O . THR A 1 241 ? 6.248 -12.121 5.881 1.00 92.88 241 THR A O 1
ATOM 1808 N N . GLY A 1 242 ? 6.674 -10.048 5.152 1.00 89.44 242 GLY A N 1
ATOM 1809 C CA . GLY A 1 242 ? 7.123 -10.456 3.822 1.00 89.44 242 GLY A CA 1
ATOM 1810 C C . GLY A 1 242 ? 8.518 -11.086 3.760 1.00 89.44 242 GLY A C 1
ATOM 1811 O O . GLY A 1 242 ? 8.844 -11.735 2.760 1.00 89.44 242 GLY A O 1
ATOM 1812 N N . ARG A 1 243 ? 9.339 -10.950 4.813 1.00 90.94 243 ARG A N 1
ATOM 1813 C CA . ARG A 1 243 ? 10.804 -11.146 4.784 1.00 90.94 243 ARG A CA 1
ATOM 1814 C C . ARG A 1 243 ? 11.443 -10.423 3.593 1.00 90.94 243 ARG A C 1
ATOM 1816 O O . ARG A 1 243 ? 12.158 -11.027 2.789 1.00 90.94 243 ARG A O 1
ATOM 1823 N N . VAL A 1 244 ? 11.121 -9.142 3.447 1.00 90.31 244 VAL A N 1
ATOM 1824 C CA . VAL A 1 244 ? 11.654 -8.257 2.406 1.00 90.31 244 VAL A CA 1
ATOM 1825 C C . VAL A 1 244 ? 12.240 -6.995 3.028 1.00 90.31 244 VAL A C 1
ATOM 1827 O O . VAL A 1 244 ? 11.956 -6.662 4.173 1.00 90.31 244 VAL A O 1
ATOM 1830 N N . ARG A 1 245 ? 13.080 -6.285 2.272 1.00 88.56 245 ARG A N 1
ATOM 1831 C CA . ARG A 1 245 ? 13.639 -5.001 2.713 1.00 88.56 245 ARG A CA 1
ATOM 1832 C C . ARG A 1 245 ? 12.643 -3.867 2.462 1.00 88.56 245 ARG A C 1
ATOM 1834 O O . ARG A 1 245 ? 11.821 -3.948 1.549 1.00 88.56 245 ARG A O 1
ATOM 1841 N N . ARG A 1 246 ? 12.763 -2.788 3.234 1.00 85.62 246 ARG A N 1
ATOM 1842 C CA . ARG A 1 246 ? 12.100 -1.508 2.951 1.00 85.62 246 ARG A CA 1
ATOM 1843 C C . ARG A 1 246 ? 12.999 -0.627 2.101 1.00 85.62 246 ARG A C 1
ATOM 1845 O O . ARG A 1 246 ? 14.206 -0.567 2.341 1.00 85.62 246 ARG A O 1
ATOM 1852 N N . VAL A 1 247 ? 12.416 0.079 1.140 1.00 82.56 247 VAL A N 1
ATOM 1853 C CA . VAL A 1 247 ? 13.146 1.088 0.371 1.00 82.56 247 VAL A CA 1
ATOM 1854 C C . VAL A 1 247 ? 13.047 2.427 1.098 1.00 82.56 247 VAL A C 1
ATOM 1856 O O . VAL A 1 247 ? 11.948 2.913 1.342 1.00 82.56 247 VAL A O 1
ATOM 1859 N N . ARG A 1 248 ? 14.189 3.018 1.474 1.00 70.88 248 ARG A N 1
ATOM 1860 C CA . ARG A 1 248 ? 14.218 4.272 2.253 1.00 70.88 248 ARG A CA 1
ATOM 1861 C C . ARG A 1 248 ? 13.945 5.525 1.411 1.00 70.88 248 ARG A C 1
ATOM 1863 O O . ARG A 1 248 ? 13.359 6.468 1.923 1.00 70.88 248 ARG A O 1
ATOM 1870 N N . GLY A 1 249 ? 14.339 5.522 0.136 1.00 74.19 249 GLY A N 1
ATOM 1871 C CA . GLY A 1 249 ? 14.271 6.700 -0.744 1.00 74.19 249 GLY A CA 1
ATOM 1872 C C . GLY A 1 249 ? 13.375 6.551 -1.974 1.00 74.19 249 GLY A C 1
ATOM 1873 O O . GLY A 1 249 ? 13.464 7.376 -2.868 1.00 74.19 249 GLY A O 1
ATOM 1874 N N . MET A 1 250 ? 12.565 5.491 -2.064 1.00 81.69 250 MET A N 1
ATOM 1875 C CA . MET A 1 250 ? 11.671 5.267 -3.206 1.00 81.69 250 MET A CA 1
ATOM 1876 C C . MET A 1 250 ? 10.246 5.060 -2.703 1.00 81.69 250 MET A C 1
ATOM 1878 O O . MET A 1 250 ? 9.919 4.010 -2.140 1.00 81.69 250 MET A O 1
ATOM 1882 N N . GLY A 1 251 ? 9.407 6.065 -2.904 1.00 86.19 251 GLY A N 1
ATOM 1883 C CA . GLY A 1 251 ? 7.965 5.994 -2.756 1.00 86.19 251 GLY A CA 1
ATOM 1884 C C . GLY A 1 251 ? 7.268 6.135 -4.104 1.00 86.19 251 GLY A C 1
ATOM 1885 O O . GLY A 1 251 ? 7.838 5.917 -5.178 1.00 86.19 251 GLY A O 1
ATOM 1886 N N . TRP A 1 252 ? 5.993 6.502 -4.046 1.00 87.50 252 TRP A N 1
ATOM 1887 C CA . TRP A 1 252 ? 5.191 6.719 -5.244 1.00 87.50 252 TRP A CA 1
ATOM 1888 C C . TRP A 1 252 ? 5.610 7.979 -6.022 1.00 87.50 252 TRP A C 1
ATOM 1890 O O . TRP A 1 252 ? 5.454 7.997 -7.242 1.00 87.50 252 TRP A O 1
ATOM 1900 N N . VAL A 1 253 ? 6.171 8.997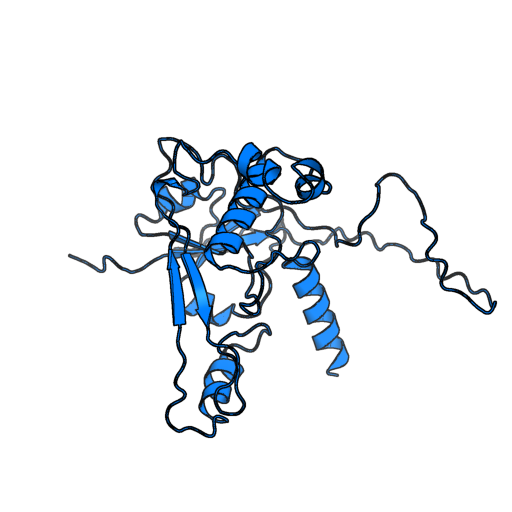 -5.353 1.00 87.62 253 VAL A N 1
ATOM 1901 C CA . VAL A 1 253 ? 6.604 10.260 -5.982 1.00 87.62 253 VAL A CA 1
ATOM 1902 C C . VAL A 1 253 ? 7.818 10.032 -6.873 1.00 87.62 253 VAL A C 1
ATOM 1904 O O . VAL A 1 253 ? 7.800 10.380 -8.051 1.00 87.62 253 VAL A O 1
ATOM 1907 N N . GLU A 1 254 ? 8.845 9.356 -6.360 1.00 86.94 254 GLU A N 1
ATOM 1908 C CA . GLU A 1 254 ? 10.028 9.002 -7.146 1.00 86.94 254 GLU A CA 1
ATOM 1909 C C . GLU A 1 254 ? 9.660 8.054 -8.296 1.00 86.94 254 GLU A C 1
ATOM 1911 O O . GLU A 1 254 ? 10.191 8.167 -9.402 1.00 86.94 254 GLU A O 1
ATOM 1916 N N . LYS A 1 255 ? 8.685 7.157 -8.078 1.00 86.88 255 LYS A N 1
ATOM 1917 C CA . LYS A 1 255 ? 8.139 6.316 -9.149 1.00 86.88 255 LYS A CA 1
ATOM 1918 C C . LYS A 1 255 ? 7.443 7.148 -10.227 1.00 86.88 255 LYS A C 1
ATOM 1920 O O . LYS A 1 255 ? 7.644 6.870 -11.406 1.00 86.88 255 LYS A O 1
ATOM 1925 N N . LYS A 1 256 ? 6.640 8.147 -9.853 1.00 87.00 256 LYS A N 1
ATOM 1926 C CA . LYS A 1 256 ? 5.975 9.052 -10.801 1.00 87.00 256 LYS A CA 1
ATOM 1927 C C . LYS A 1 256 ? 7.009 9.778 -11.667 1.00 87.00 256 LYS A C 1
ATOM 1929 O O . LYS A 1 256 ? 6.921 9.686 -12.888 1.00 87.00 256 LYS A O 1
ATOM 1934 N N . ALA A 1 257 ? 8.026 10.378 -11.049 1.00 86.12 257 ALA A N 1
ATOM 1935 C CA . ALA A 1 257 ? 9.111 11.055 -11.761 1.00 86.12 257 ALA A CA 1
ATOM 1936 C C . ALA A 1 257 ? 9.857 10.111 -12.724 1.00 86.12 257 ALA A C 1
ATOM 1938 O O . ALA A 1 257 ? 10.134 10.462 -13.871 1.00 86.12 257 ALA A O 1
ATOM 1939 N N . PHE A 1 258 ? 10.124 8.870 -12.297 1.00 86.19 258 PHE A N 1
ATOM 1940 C CA . PHE A 1 258 ? 10.711 7.853 -13.172 1.00 86.19 258 PHE A CA 1
ATOM 1941 C C . PHE A 1 258 ? 9.815 7.525 -14.376 1.00 86.19 258 PHE A C 1
ATOM 1943 O O . PHE A 1 258 ? 10.316 7.383 -15.490 1.00 86.19 258 PHE A O 1
ATOM 1950 N N . LEU A 1 259 ? 8.500 7.395 -14.175 1.00 85.62 259 LEU A N 1
ATOM 1951 C CA . LEU A 1 259 ? 7.558 7.103 -15.258 1.00 85.62 259 LEU A CA 1
ATOM 1952 C C . LEU A 1 259 ? 7.466 8.252 -16.269 1.00 85.62 259 LEU A C 1
ATOM 1954 O O . LEU A 1 259 ? 7.394 7.984 -17.467 1.00 85.62 259 LEU A O 1
ATOM 1958 N N . GLU A 1 260 ? 7.504 9.502 -15.807 1.00 86.12 260 GLU A N 1
ATOM 1959 C CA . GLU A 1 260 ? 7.533 10.694 -16.666 1.00 86.12 260 GLU A CA 1
ATOM 1960 C C . GLU A 1 260 ? 8.810 10.741 -17.510 1.00 86.12 260 GLU A C 1
ATOM 1962 O O . GLU A 1 260 ? 8.737 10.864 -18.734 1.00 86.12 260 GLU A O 1
ATOM 1967 N N . TYR A 1 261 ? 9.972 10.532 -16.883 1.00 85.19 261 TYR A N 1
ATOM 1968 C CA . TYR A 1 261 ? 11.251 10.407 -17.585 1.00 85.19 261 TYR A CA 1
ATOM 1969 C C . TYR A 1 261 ? 11.231 9.271 -18.621 1.00 85.19 261 TYR A C 1
ATOM 1971 O O . TYR A 1 261 ? 11.599 9.459 -19.782 1.00 85.19 261 TYR A O 1
ATOM 1979 N N . TRP A 1 262 ? 10.756 8.088 -18.223 1.00 83.06 262 TRP A N 1
ATOM 1980 C CA . TRP A 1 262 ? 10.681 6.909 -19.086 1.00 83.06 262 TRP A CA 1
ATOM 1981 C C . TRP A 1 262 ? 9.752 7.111 -20.290 1.00 83.06 262 TRP A C 1
ATOM 1983 O O . TRP A 1 262 ? 10.039 6.625 -21.384 1.00 83.06 262 TRP A O 1
ATOM 1993 N N . ALA A 1 263 ? 8.632 7.813 -20.101 1.00 82.06 263 ALA A N 1
ATOM 1994 C CA . ALA A 1 263 ? 7.716 8.158 -21.182 1.00 82.06 263 ALA A CA 1
ATOM 1995 C C . ALA A 1 263 ? 8.318 9.206 -22.132 1.00 82.06 263 ALA A C 1
ATOM 1997 O O . ALA A 1 263 ? 8.134 9.095 -23.344 1.00 82.06 263 ALA A O 1
ATOM 1998 N N . GLY A 1 264 ? 9.062 10.182 -21.599 1.00 77.88 264 GLY A N 1
ATOM 1999 C CA . GLY A 1 264 ? 9.758 11.206 -22.381 1.00 77.88 264 GLY A CA 1
ATOM 2000 C C . GLY A 1 264 ? 10.854 10.639 -23.287 1.00 77.88 264 GLY A C 1
ATOM 2001 O O . GLY A 1 264 ? 10.930 11.016 -24.451 1.00 77.88 264 GLY A O 1
ATOM 2002 N N . ASN A 1 265 ? 11.632 9.672 -22.792 1.00 74.06 265 ASN A N 1
ATOM 2003 C CA . ASN A 1 265 ? 12.731 9.031 -23.531 1.00 74.06 265 ASN A CA 1
ATOM 2004 C C . ASN A 1 265 ? 12.299 7.952 -24.543 1.00 74.06 265 ASN A C 1
ATOM 2006 O O . ASN A 1 265 ? 13.148 7.335 -25.182 1.00 74.06 265 ASN A O 1
ATOM 2010 N N . ARG A 1 266 ? 10.997 7.667 -24.659 1.00 61.75 266 ARG A N 1
ATOM 2011 C CA . ARG A 1 266 ? 10.444 6.696 -25.622 1.00 61.75 266 ARG A CA 1
ATOM 2012 C C . ARG A 1 266 ? 9.912 7.334 -26.910 1.00 61.75 266 ARG A C 1
ATOM 2014 O O . ARG A 1 266 ? 9.351 6.606 -27.729 1.00 61.75 266 ARG A O 1
ATOM 2021 N N . LYS A 1 267 ? 10.043 8.655 -27.050 1.00 47.78 267 LYS A N 1
ATOM 2022 C CA . LYS A 1 267 ? 9.854 9.374 -28.315 1.00 47.78 267 LYS A CA 1
ATOM 2023 C C . LYS A 1 267 ? 11.139 9.335 -29.127 1.00 47.78 267 LYS A C 1
ATOM 2025 O O . LYS A 1 267 ? 11.008 9.221 -30.361 1.00 47.78 267 LYS A O 1
#